Protein 5ZDM (pdb70)

Radius of gyration: 16.42 Å; Cα contacts (8 Å, |Δi|>4): 404; chains: 1; bounding box: 34×38×40 Å

Nearest PDB structures (foldseek):
  5zdn-assembly1_A  TM=9.937E-01  e=4.531E-34  Streptomyces fradiae
  3exm-assembly1_A  TM=8.202E-01  e=5.141E-16  Streptomyces coelicolor A3(2)
  7d8q-assembly1_A  TM=8.112E-01  e=2.026E-09  Staphylococcus aureus RF122
  8rza-assembly1_A-2  TM=6.872E-01  e=3.233E-06  Pyrococcus furiosus
  8wo8-assembly1_A-3  TM=6.925E-01  e=5.895E-06  Pyrococcus furiosus DSM 3638

Foldseek 3Di:
DWDDAQDWFKEFEAAPNHGQKIWIWGWHDTDQQKTKTKAAFFAFMAGDDDDGPVGHDVCCVVPTTRHAHMWIWIAGAPAQWIWIFDADRPPRAGFKIKIFGWHRWDQDPGGTYIHTQQWIKIQTPVNPAIDIPRPVVNVVCVVVPPADPVRVVSSVVRVVVQRVCSVVVNHSDDSVCNVDDDPPPPHYDYDYPDDPVD

Secondary structure (DSSP, 8-state):
--PPTT-EEEEEEEETTEEEEEEEEEEEEEETTEEEEEE-TT-B-EEPPSP-TT-S-GGGGGTTB--S--EEEEE-TT-SEEEEEEE-TTT--EEEEEEEEEPPPEEETTEEEE-EEEEEEEEETT-S--EEESHHHHHHHHHTTSS-HHHHHHHHHHHHHHHHHHHTT--SS-GGGGG----TT----------TT-

Structure (mmCIF, N/CA/C/O backbone):
data_5ZDM
#
_entry.id   5ZDM
#
_cell.length_a   40.474
_cell.length_b   46.215
_cell.length_c   52.504
_cell.angle_alpha   90.00
_cell.angle_beta   110.27
_cell.angle_gamma   90.00
#
_symmetry.space_group_name_H-M   'P 1 21 1'
#
loop_
_entity.id
_entity.type
_entity.pdbx_description
1 polymer FomD
2 non-polymer 'CALCIUM ION'
3 non-polymer GLYCEROL
4 water water
#
loop_
_atom_site.group_PDB
_atom_site.id
_atom_site.type_symbol
_atom_site.label_atom_id
_atom_site.label_alt_id
_atom_site.label_comp_id
_atom_site.label_asym_id
_atom_site.label_entity_id
_atom_site.label_seq_id
_atom_site.pdbx_PDB_ins_code
_atom_site.Cartn_x
_atom_site.Cartn_y
_atom_site.Cartn_z
_atom_site.occupancy
_atom_site.B_iso_or_equiv
_atom_site.auth_seq_id
_atom_site.auth_comp_id
_atom_site.auth_asym_id
_atom_site.auth_atom_id
_atom_site.pdbx_PDB_model_num
ATOM 1 N N . GLU A 1 14 ? 17.485 19.026 14.939 1.00 36.73 10 GLU A N 1
ATOM 2 C CA . GLU A 1 14 ? 16.016 18.949 14.641 1.00 31.13 10 GLU A CA 1
ATOM 3 C C . GLU A 1 14 ? 15.445 17.672 15.242 1.00 24.68 10 GLU A C 1
ATOM 4 O O . GLU A 1 14 ? 16.049 16.601 15.377 1.00 26.08 10 GLU A O 1
ATOM 10 N N . SER A 1 15 ? 14.250 17.866 15.778 1.00 20.82 11 SER A N 1
ATOM 11 C CA . SER A 1 15 ? 13.468 16.743 16.300 1.00 17.96 11 SER A CA 1
ATOM 12 C C . SER A 1 15 ? 12.026 17.051 16.176 1.00 15.74 11 SER A C 1
ATOM 13 O O . SER A 1 15 ? 11.604 18.195 16.178 1.00 15.89 11 SER A O 1
ATOM 16 N N . PHE A 1 16 ? 11.186 15.994 16.214 1.00 14.55 12 PHE A N 1
ATOM 17 C CA . PHE A 1 16 ? 9.776 16.136 16.375 1.00 15.00 12 PHE A CA 1
ATOM 18 C C . PHE A 1 16 ? 9.316 15.965 17.828 1.00 14.16 12 PHE A C 1
ATOM 19 O O . PHE A 1 16 ? 9.989 15.188 18.538 1.00 16.05 12 PHE A O 1
ATOM 27 N N . ALA A 1 17 ? 8.262 16.643 18.215 1.00 14.05 13 ALA A N 1
ATOM 28 C CA . ALA A 1 17 ? 7.804 16.548 19.631 1.00 14.74 13 ALA A CA 1
ATOM 29 C C . ALA A 1 17 ? 7.051 15.241 19.828 1.00 15.44 13 ALA A C 1
ATOM 30 O O . ALA A 1 17 ? 6.372 14.699 18.930 1.00 14.41 13 ALA A O 1
ATOM 32 N N . PHE A 1 18 ? 7.079 14.737 21.070 1.00 14.29 14 PHE A N 1
ATOM 33 C CA . PHE A 1 18 ? 6.225 13.611 21.465 1.00 14.20 14 PHE A CA 1
ATOM 34 C C . PHE A 1 18 ? 4.816 13.972 21.096 1.00 14.64 14 PHE A C 1
ATOM 35 O O . PHE A 1 18 ? 4.371 15.126 21.427 1.00 17.60 14 PHE A O 1
ATOM 43 N N . GLY A 1 19 ? 4.059 13.023 20.514 1.00 14.61 15 GLY A N 1
ATOM 44 C CA . GLY A 1 19 ? 2.723 13.121 20.122 1.00 15.07 15 GLY A CA 1
ATOM 45 C C . GLY A 1 19 ? 2.510 13.828 18.838 1.00 17.49 15 GLY A C 1
ATOM 46 O O . GLY A 1 19 ? 1.370 13.894 18.389 1.00 17.74 15 GLY A O 1
ATOM 47 N N . ALA A 1 20 ? 3.498 14.387 18.224 1.00 16.57 16 ALA A N 1
ATOM 48 C CA . ALA A 1 20 ? 3.334 14.966 16.902 1.00 17.20 16 ALA A CA 1
ATOM 49 C C . ALA A 1 20 ? 2.917 13.887 15.936 1.00 16.40 16 ALA A C 1
ATOM 50 O O . ALA A 1 20 ? 3.383 12.773 15.953 1.00 16.55 16 ALA A O 1
ATOM 52 N N . VAL A 1 21 ? 2.090 14.297 14.964 1.00 15.62 17 VAL A N 1
ATOM 53 C CA . VAL A 1 21 ? 1.719 13.489 13.829 1.00 16.17 17 VAL A CA 1
ATOM 54 C C . VAL A 1 21 ? 2.577 13.815 12.661 1.00 15.83 17 VAL A C 1
ATOM 55 O O . VAL A 1 21 ? 2.715 14.970 12.251 1.00 17.40 17 VAL A O 1
ATOM 59 N N . VAL A 1 22 ? 3.368 12.801 12.258 1.00 13.65 18 VAL A N 1
ATOM 60 C CA . VAL A 1 22 ? 4.335 12.944 11.163 1.00 14.57 18 VAL A CA 1
ATOM 61 C C . VAL A 1 22 ? 4.119 11.912 10.101 1.00 13.38 18 VAL A C 1
ATOM 62 O O . VAL A 1 22 ? 3.416 10.957 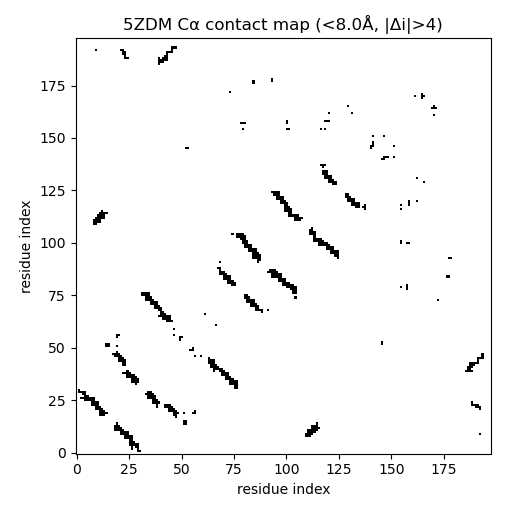10.273 1.00 14.56 18 VAL A O 1
ATOM 66 N N . GLU A 1 23 ? 4.639 12.179 8.913 1.00 13.64 19 GLU A N 1
ATOM 67 C CA . GLU A 1 23 ? 4.589 11.250 7.781 1.00 15.24 19 GLU A CA 1
ATOM 68 C C . GLU A 1 23 ? 5.599 10.136 7.935 1.00 14.41 19 GLU A C 1
ATOM 69 O O . GLU A 1 23 ? 6.743 10.425 8.261 1.00 15.43 19 GLU A O 1
ATOM 75 N N . ARG A 1 24 ? 5.246 8.869 7.657 1.00 13.83 20 ARG A N 1
ATOM 76 C CA . ARG A 1 24 ? 6.154 7.765 7.569 1.00 14.62 20 ARG A CA 1
ATOM 77 C C . ARG A 1 24 ? 6.017 7.310 6.121 1.00 14.90 20 ARG A C 1
ATOM 78 O O . ARG A 1 24 ? 4.939 6.861 5.718 1.00 15.95 20 ARG A O 1
ATOM 86 N N . ARG A 1 25 ? 7.068 7.479 5.393 1.00 13.55 21 ARG A N 1
ATOM 87 C CA . ARG A 1 25 ? 7.040 7.305 3.931 1.00 14.23 21 ARG A CA 1
ATOM 88 C C . ARG A 1 25 ? 8.022 6.245 3.498 1.00 14.65 21 ARG A C 1
ATOM 89 O O . ARG A 1 25 ? 9.153 6.273 3.912 1.00 14.38 21 ARG A O 1
ATOM 97 N N . ASP A 1 26 ? 7.635 5.358 2.597 1.00 14.47 22 ASP A N 1
ATOM 98 C CA . ASP A 1 26 ? 8.549 4.605 1.771 1.00 14.44 22 ASP A CA 1
ATOM 99 C C . ASP A 1 26 ? 8.652 5.329 0.423 1.00 15.13 22 ASP A C 1
ATOM 100 O O . ASP A 1 26 ? 7.583 5.555 -0.200 1.00 15.52 22 ASP A O 1
ATOM 105 N N . GLU A 1 27 ? 9.880 5.686 0.025 1.00 14.20 23 GLU A N 1
ATOM 106 C CA . GLU A 1 27 ? 10.112 6.474 -1.208 1.00 15.67 23 GLU A CA 1
ATOM 107 C C . GLU A 1 27 ? 10.740 5.596 -2.222 1.00 16.18 23 GLU A C 1
ATOM 108 O O . GLU A 1 27 ? 11.747 5.001 -1.965 1.00 16.53 23 GLU A O 1
ATOM 114 N N . LEU A 1 28 ? 10.134 5.471 -3.347 1.00 15.55 24 LEU A N 1
ATOM 115 C CA . LEU A 1 28 ? 10.585 4.649 -4.506 1.00 16.05 24 LEU A CA 1
ATOM 116 C C . LEU A 1 28 ? 10.508 5.472 -5.771 1.00 18.76 24 LEU A C 1
ATOM 117 O O . LEU A 1 28 ? 9.538 6.132 -6.003 1.00 18.28 24 LEU A O 1
ATOM 122 N N . ASP A 1 29 ? 11.563 5.323 -6.562 1.00 20.19 25 ASP A N 1
ATOM 123 C CA . ASP A 1 29 ? 11.622 5.999 -7.854 1.00 20.54 25 ASP A CA 1
ATOM 124 C C . ASP A 1 29 ? 11.527 7.501 -7.621 1.00 23.82 25 ASP A C 1
ATOM 125 O O . ASP A 1 29 ? 11.060 8.278 -8.496 1.00 26.97 25 ASP A O 1
ATOM 130 N N . GLY A 1 30 ? 12.100 7.979 -6.548 1.00 23.92 26 GLY A N 1
ATOM 131 C CA . GLY A 1 30 ? 12.121 9.392 -6.260 1.00 25.44 26 GLY A CA 1
ATOM 132 C C . GLY A 1 30 ? 10.824 9.983 -5.820 1.00 23.30 26 GLY A C 1
ATOM 133 O O . GLY A 1 30 ? 10.736 11.208 -5.742 1.00 27.53 26 GLY A O 1
ATOM 134 N N . ARG A 1 31 ? 9.816 9.162 -5.479 1.00 20.93 27 ARG A N 1
ATOM 135 C CA . ARG A 1 31 ? 8.502 9.690 -5.060 1.00 20.61 27 ARG A CA 1
ATOM 136 C C . ARG A 1 31 ? 7.842 8.805 -3.971 1.00 20.57 27 ARG A C 1
ATOM 137 O O . ARG A 1 31 ? 8.257 7.651 -3.788 1.00 19.60 27 ARG A O 1
ATOM 145 N N . PRO A 1 32 ? 6.780 9.258 -3.304 1.00 19.38 28 PRO A N 1
ATOM 146 C CA . PRO A 1 32 ? 6.243 8.424 -2.194 1.00 19.09 28 PRO A CA 1
ATOM 147 C C . PRO A 1 32 ? 5.543 7.160 -2.766 1.00 20.82 28 PRO A C 1
ATOM 148 O O . PRO A 1 32 ? 4.815 7.281 -3.761 1.00 21.82 28 PRO A O 1
ATOM 152 N N . TRP A 1 33 ? 5.939 5.957 -2.346 1.00 17.01 29 TRP A N 1
ATOM 153 C CA . TRP A 1 33 ? 5.364 4.691 -2.675 1.00 16.65 29 TRP A CA 1
ATOM 154 C C . TRP A 1 33 ? 4.138 4.413 -1.845 1.00 17.21 29 TRP A C 1
ATOM 155 O O . TRP A 1 33 ? 3.067 4.009 -2.260 1.00 17.49 29 TRP A O 1
ATOM 166 N N . ILE A 1 34 ? 4.387 4.471 -0.512 1.00 15.63 30 ILE A N 1
ATOM 167 C CA . ILE A 1 34 ? 3.292 4.513 0.498 1.00 16.85 30 ILE A CA 1
ATOM 168 C C . ILE A 1 34 ? 3.659 5.505 1.526 1.00 16.12 30 ILE A C 1
ATOM 169 O O . ILE A 1 34 ? 4.846 5.688 1.807 1.00 15.86 30 ILE A O 1
ATOM 174 N N . SER A 1 35 ? 2.655 6.109 2.149 1.00 17.24 31 SER A N 1
ATOM 175 C CA . SER A 1 35 ? 2.912 7.019 3.226 1.00 17.62 31 SER A CA 1
ATOM 176 C C . SER A 1 35 ? 1.729 6.868 4.126 1.00 17.64 31 SER A C 1
ATOM 177 O O . SER A 1 35 ? 0.536 6.629 3.721 1.00 17.36 31 SER A O 1
ATOM 180 N N . TYR A 1 36 ? 1.924 7.092 5.412 1.00 16.43 32 TYR A N 1
ATOM 181 C CA . TYR A 1 36 ? 0.806 7.087 6.404 1.00 15.23 32 TYR A CA 1
ATOM 182 C C . TYR A 1 36 ? 1.250 7.931 7.602 1.00 15.09 32 TYR A C 1
ATOM 183 O O . TYR A 1 36 ? 2.438 7.982 7.899 1.00 15.93 32 TYR A O 1
ATOM 192 N N . PRO A 1 37 ? 0.342 8.526 8.307 1.00 15.21 33 PRO A N 1
ATOM 193 C CA . PRO A 1 37 ? 0.646 9.310 9.489 1.00 15.56 33 PRO A CA 1
ATOM 194 C C . PRO A 1 37 ? 0.907 8.414 10.667 1.00 14.54 33 PRO A C 1
ATOM 195 O O . PRO A 1 37 ? 0.242 7.382 10.822 1.00 14.36 33 PRO A O 1
ATOM 199 N N . VAL A 1 38 ? 1.883 8.817 11.428 1.00 14.01 34 VAL A N 1
ATOM 200 C CA . VAL A 1 38 ? 2.238 8.145 12.694 1.00 13.46 34 VAL A CA 1
ATOM 201 C C . VAL A 1 38 ? 2.380 9.143 13.812 1.00 12.69 34 VAL A C 1
ATOM 202 O O . VAL A 1 38 ? 2.681 10.303 13.540 1.00 14.32 34 VAL A O 1
ATOM 206 N N . ARG A 1 39 ? 2.266 8.704 15.057 1.00 13.03 35 ARG A N 1
ATOM 207 C CA . ARG A 1 39 ? 2.587 9.576 16.168 1.00 13.20 35 ARG A CA 1
ATOM 208 C C . ARG A 1 39 ? 3.961 9.308 16.665 1.00 12.52 35 ARG A C 1
ATOM 209 O O . ARG A 1 39 ? 4.413 8.182 16.777 1.00 12.50 35 ARG A O 1
ATOM 217 N N . VAL A 1 40 ? 4.641 10.376 17.064 1.00 12.89 36 VAL A N 1
ATOM 218 C CA . VAL A 1 40 ? 5.983 10.290 17.573 1.00 12.70 36 VAL A CA 1
ATOM 219 C C . VAL A 1 40 ? 5.969 9.867 19.041 1.00 12.39 36 VAL A C 1
ATOM 220 O O . VAL A 1 40 ? 5.381 10.574 19.889 1.00 13.61 36 VAL A O 1
ATOM 224 N N . VAL A 1 41 ? 6.634 8.801 19.384 1.00 12.95 37 VAL A N 1
ATOM 225 C CA . VAL A 1 41 ? 6.832 8.3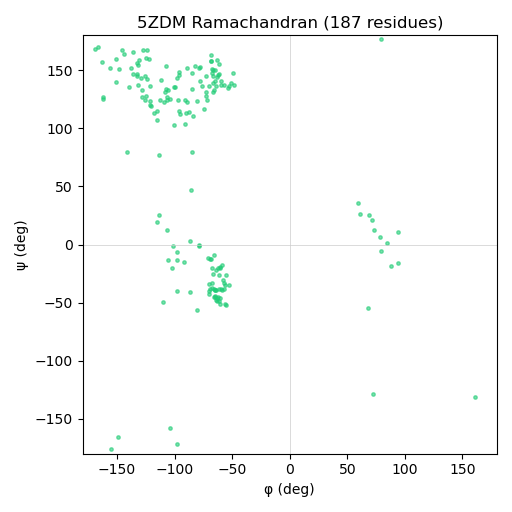54 20.784 1.00 12.82 37 VAL A CA 1
ATOM 226 C C . VAL A 1 41 ? 8.156 8.797 21.301 1.00 13.71 37 VAL A C 1
ATOM 227 O O . VAL A 1 41 ? 8.277 9.290 22.423 1.00 14.76 37 VAL A O 1
ATOM 231 N N . ALA A 1 42 ? 9.185 8.724 20.459 1.00 12.11 38 ALA A N 1
ATOM 232 C CA . ALA A 1 42 ? 10.565 9.149 20.810 1.00 12.34 38 ALA A CA 1
ATOM 233 C C . ALA A 1 42 ? 11.302 9.613 19.594 1.00 12.54 38 ALA A C 1
ATOM 234 O O . ALA A 1 42 ? 11.122 9.046 18.507 1.00 12.74 38 ALA A O 1
ATOM 236 N N . ASP A 1 43 ? 12.063 10.657 19.721 1.00 13.17 39 ASP A N 1
ATOM 237 C CA . ASP A 1 43 ? 12.909 11.181 18.636 1.00 14.25 39 ASP A CA 1
ATOM 238 C C . ASP A 1 43 ? 14.196 11.630 19.230 1.00 14.67 39 ASP A C 1
ATOM 239 O O . ASP A 1 43 ? 14.277 12.841 19.459 1.00 19.63 39 ASP A O 1
ATOM 244 N N . THR A 1 44 ? 15.081 10.701 19.496 1.00 14.75 40 THR A N 1
ATOM 245 C CA . THR A 1 44 ? 16.334 10.944 20.235 1.00 16.63 40 THR A CA 1
ATOM 246 C C . THR A 1 44 ? 17.481 10.395 19.373 1.00 17.01 40 THR A C 1
ATOM 247 O O . THR A 1 44 ? 17.315 9.611 18.422 1.00 17.23 40 THR A O 1
ATOM 251 N N . PRO A 1 45 ? 18.731 10.754 19.756 1.00 17.27 41 PRO A N 1
ATOM 252 C CA . PRO A 1 45 ? 19.843 10.195 18.963 1.00 18.66 41 PRO A CA 1
ATOM 253 C C . PRO A 1 45 ? 19.938 8.678 19.048 1.00 20.11 41 PRO A C 1
ATOM 254 O O . PRO A 1 45 ? 20.488 8.066 18.137 1.00 20.70 41 PRO A O 1
ATOM 258 N N . GLU A 1 46 ? 19.414 8.003 20.048 1.00 18.37 42 GLU A N 1
ATOM 259 C CA . GLU A 1 46 ? 19.517 6.572 20.200 1.00 20.54 42 GLU A CA 1
ATOM 260 C C . GLU A 1 46 ? 18.263 5.852 19.695 1.00 16.66 42 GLU A C 1
ATOM 261 O O . GLU A 1 46 ? 18.278 4.669 19.568 1.00 16.82 42 GLU A O 1
ATOM 267 N N . LEU A 1 47 ? 17.178 6.568 19.458 1.00 16.17 43 LEU A N 1
ATOM 268 C CA . LEU A 1 47 ? 15.879 5.922 19.175 1.00 13.42 43 LEU A CA 1
ATOM 269 C C . LEU A 1 47 ? 14.944 6.885 18.527 1.00 13.36 43 LEU A C 1
ATOM 270 O O . LEU A 1 47 ? 14.599 7.927 19.126 1.00 13.61 43 LEU A O 1
ATOM 275 N N . VAL A 1 48 ? 14.379 6.523 17.385 1.00 12.49 44 VAL A N 1
ATOM 276 C CA . VAL A 1 48 ? 13.135 7.105 16.818 1.00 12.79 44 VAL A CA 1
ATOM 277 C C . VAL A 1 48 ? 12.103 6.025 17.034 1.00 13.33 44 VAL A C 1
ATOM 278 O O . VAL A 1 48 ? 12.287 4.876 16.547 1.00 13.78 44 VAL A O 1
ATOM 282 N N . ALA A 1 49 ? 11.035 6.329 17.690 1.00 12.43 45 ALA A N 1
ATOM 283 C CA . ALA A 1 49 ? 9.908 5.396 17.932 1.00 12.25 45 ALA A CA 1
ATOM 284 C C . ALA A 1 49 ? 8.650 6.081 17.431 1.00 11.89 45 ALA A C 1
ATOM 285 O O . ALA A 1 49 ? 8.356 7.231 17.817 1.00 11.90 45 ALA A O 1
ATOM 287 N N . VAL A 1 50 ? 7.907 5.452 16.533 1.00 11.55 46 VAL A N 1
ATOM 288 C CA . VAL A 1 50 ? 6.672 5.970 16.019 1.00 11.20 46 VAL A CA 1
ATOM 289 C C . VAL A 1 50 ? 5.575 4.936 16.049 1.00 11.94 46 VAL A C 1
ATOM 290 O O . VAL A 1 50 ? 5.836 3.775 15.998 1.00 13.26 46 VAL A O 1
ATOM 294 N N . HIS A 1 51 ? 4.331 5.376 16.109 1.00 11.97 47 HIS A N 1
ATOM 295 C CA . HIS A 1 51 ? 3.189 4.526 16.207 1.00 12.56 47 HIS A CA 1
ATOM 296 C C . HIS A 1 51 ? 2.174 4.674 15.072 1.00 12.74 47 HIS A C 1
ATOM 297 O O . HIS A 1 51 ? 1.725 5.812 14.817 1.00 12.47 47 HIS A O 1
ATOM 304 N N . LEU A 1 52 ? 1.951 3.584 14.371 1.00 13.31 48 LEU A N 1
ATOM 305 C CA . LEU A 1 52 ? 0.885 3.467 13.436 1.00 13.31 48 LEU A CA 1
ATOM 306 C C . LEU A 1 52 ? -0.356 2.797 14.067 1.00 13.25 48 LEU A C 1
ATOM 307 O O . LEU A 1 52 ? -0.293 1.695 14.544 1.00 14.73 48 LEU A O 1
ATOM 312 N N . SER A 1 53 ? -1.395 3.588 14.203 1.00 13.98 49 SER A N 1
ATOM 313 C CA . SER A 1 53 ? -2.613 3.089 14.916 1.00 15.77 49 SER A CA 1
ATOM 314 C C . SER A 1 53 ? -3.604 2.389 13.965 1.00 15.47 49 SER A C 1
ATOM 315 O O . SER A 1 53 ? -3.711 2.764 12.808 1.00 15.71 49 SER A O 1
ATOM 318 N N . HIS A 1 54 ? -4.339 1.451 14.573 1.00 17.30 50 HIS A N 1
ATOM 319 C CA . HIS A 1 54 ? -5.404 0.772 13.897 1.00 19.72 50 HIS A CA 1
ATOM 320 C C . HIS A 1 54 ? -6.350 1.775 13.328 1.00 18.17 50 HIS A C 1
ATOM 321 O O . HIS A 1 54 ? -6.705 2.809 13.885 1.00 19.18 50 HIS A O 1
ATOM 328 N N . GLY A 1 55 ? -6.681 1.466 12.102 1.00 19.55 51 GLY A N 1
ATOM 329 C CA . GLY A 1 55 ? -7.601 2.263 11.326 1.00 19.74 51 GLY A CA 1
ATOM 330 C C . GLY A 1 55 ? -7.075 3.457 10.592 1.00 20.42 51 GLY A C 1
ATOM 331 O O . GLY A 1 55 ? -7.803 4.201 9.955 1.00 21.18 51 GLY A O 1
ATOM 332 N N . THR A 1 56 ? -5.763 3.682 10.687 1.00 17.75 52 THR A N 1
ATOM 333 C CA . THR A 1 56 ? -5.201 4.814 10.010 1.00 16.82 52 THR A CA 1
ATOM 334 C C . THR A 1 56 ? -5.218 4.750 8.519 1.00 17.80 52 THR A C 1
ATOM 335 O O . THR A 1 56 ? -5.037 3.714 7.927 1.00 19.19 52 THR A O 1
ATOM 339 N N . ARG A 1 57 ? -5.365 5.927 7.941 1.00 16.45 53 ARG A N 1
ATOM 340 C CA . ARG A 1 57 ? -5.401 6.072 6.479 1.00 18.25 53 ARG A CA 1
ATOM 341 C C . ARG A 1 57 ? -4.050 5.818 5.862 1.00 17.78 53 ARG A C 1
ATOM 342 O O . ARG A 1 57 ? -3.021 6.410 6.275 1.00 19.29 53 ARG A O 1
ATOM 350 N N . LEU A 1 58 ? -4.034 5.071 4.757 1.00 18.51 54 LEU A N 1
ATOM 351 C CA . LEU A 1 58 ? -2.849 4.835 3.935 1.00 19.02 54 LEU A CA 1
ATOM 352 C C . LEU A 1 58 ? -2.931 5.557 2.635 1.00 19.30 54 LEU A C 1
ATOM 353 O O . LEU A 1 58 ? -4.027 5.556 2.012 1.00 20.26 54 LEU A O 1
ATOM 358 N N . THR A 1 59 ? -1.860 6.266 2.276 1.00 18.38 55 THR A N 1
ATOM 359 C CA . THR A 1 59 ? -1.711 6.958 0.988 1.00 18.11 55 THR A CA 1
ATOM 360 C C . THR A 1 59 ? -0.797 6.190 0.085 1.00 18.33 55 THR A C 1
ATOM 361 O O . THR A 1 59 ? 0.381 6.011 0.387 1.00 18.34 55 THR A O 1
ATOM 365 N N . PHE A 1 60 ? -1.206 5.850 -1.108 1.00 19.14 56 PHE A N 1
ATOM 366 C CA . PHE A 1 60 ? -0.367 5.147 -2.059 1.00 20.75 56 PHE A CA 1
ATOM 367 C C . PHE A 1 60 ? -0.048 6.067 -3.234 1.00 21.97 56 PHE A C 1
ATOM 368 O O . PHE A 1 60 ? -0.958 6.787 -3.716 1.00 21.91 56 PHE A O 1
ATOM 376 N N . GLY A 1 61 ? 1.171 6.000 -3.739 1.00 20.52 57 GLY A N 1
ATOM 377 C CA . GLY A 1 61 ? 1.541 6.719 -4.929 1.00 23.47 57 GLY A CA 1
ATOM 378 C C . GLY A 1 61 ? 0.869 6.191 -6.171 1.00 25.71 57 GLY A C 1
ATOM 379 O O . GLY A 1 61 ? 0.448 5.076 -6.177 1.00 24.83 57 GLY A O 1
ATOM 380 N N . ASP A 1 62 ? 0.785 7.031 -7.196 1.00 33.50 58 ASP A N 1
ATOM 381 C CA . ASP A 1 62 ? 0.306 6.620 -8.523 1.00 36.89 58 ASP A CA 1
ATOM 382 C C . ASP A 1 62 ? 1.236 5.615 -9.194 1.00 30.49 58 ASP A C 1
ATOM 383 O O . ASP A 1 62 ? 2.432 5.829 -9.329 1.00 28.05 58 ASP A O 1
ATOM 388 N N . ASP A 1 63 ? 0.656 4.559 -9.726 1.00 36.06 59 ASP A N 1
ATOM 389 C CA . ASP A 1 63 ? 1.392 3.676 -10.616 1.00 37.08 59 ASP A CA 1
ATOM 390 C C . ASP A 1 63 ? 1.862 4.380 -11.903 1.00 34.30 59 ASP A C 1
ATOM 391 O O . ASP A 1 63 ? 1.266 5.413 -12.351 1.00 38.02 59 ASP A O 1
ATOM 396 N N . PRO A 1 64 ? 2.869 3.813 -12.543 1.00 29.76 60 PRO A N 1
ATOM 397 C CA . PRO A 1 64 ? 3.581 2.630 -12.249 1.00 28.32 60 PRO A CA 1
ATOM 398 C C . PRO A 1 64 ? 4.804 2.956 -11.506 1.00 25.34 60 PRO A C 1
ATOM 399 O O . PRO A 1 64 ? 5.382 3.996 -11.711 1.00 23.89 60 PRO A O 1
ATOM 403 N N . PHE A 1 65 ? 5.171 2.032 -10.596 1.00 21.89 61 PHE A N 1
ATOM 404 C CA . PHE A 1 65 ? 6.492 1.969 -9.957 1.00 20.28 61 PHE A CA 1
ATOM 405 C C . PHE A 1 65 ? 7.297 0.809 -10.494 1.00 19.71 61 PHE A C 1
ATOM 406 O O . PHE A 1 65 ? 6.739 -0.224 -10.907 1.00 22.32 61 PHE A O 1
ATOM 414 N N . SER A 1 66 ? 8.624 0.981 -10.419 1.00 20.53 62 SER A N 1
ATOM 415 C CA . SER A 1 66 ? 9.619 -0.089 -10.825 1.00 20.91 62 SER A CA 1
ATOM 416 C C . SER A 1 66 ? 9.435 -1.407 -10.120 1.00 22.45 62 SER A C 1
ATOM 417 O O . SER A 1 66 ? 9.764 -2.466 -10.612 1.00 24.14 62 SER A O 1
ATOM 420 N N . TRP A 1 67 ? 8.873 -1.330 -8.940 1.00 21.07 63 TRP A N 1
ATOM 421 C CA . TRP A 1 67 ? 8.561 -2.496 -8.084 1.00 20.88 63 TRP A CA 1
ATOM 422 C C . TRP A 1 67 ? 7.108 -2.939 -8.091 1.00 23.15 63 TRP A C 1
ATOM 423 O O . TRP A 1 67 ? 6.718 -3.830 -7.321 1.00 24.24 63 TRP A O 1
ATOM 434 N N . GLY A 1 68 ? 6.250 -2.229 -8.838 1.00 23.86 64 GLY A N 1
ATOM 435 C CA . GLY A 1 68 ? 4.822 -2.448 -8.777 1.00 22.15 64 GLY A CA 1
ATOM 436 C C . GLY A 1 68 ? 4.207 -1.767 -7.523 1.00 23.28 64 GLY A C 1
ATOM 437 O O . GLY A 1 68 ? 4.896 -1.045 -6.813 1.00 23.38 64 GLY A O 1
ATOM 438 N N . PRO A 1 69 ? 2.879 -1.848 -7.387 1.00 24.43 65 PRO A N 1
ATOM 439 C CA . PRO A 1 69 ? 2.160 -1.214 -6.324 1.00 26.18 65 PRO A CA 1
ATOM 440 C C . PRO A 1 69 ? 2.505 -1.823 -4.959 1.00 23.85 65 PRO A C 1
ATOM 441 O O . PRO A 1 69 ? 2.777 -3.038 -4.847 1.00 24.52 65 PRO A O 1
ATOM 445 N N . HIS A 1 70 ? 2.406 -0.952 -3.980 1.00 22.72 66 HIS A N 1
ATOM 446 C CA . HIS A 1 70 ? 2.754 -1.333 -2.616 1.00 20.14 66 HIS A CA 1
ATOM 447 C C . HIS A 1 70 ? 1.771 -2.414 -2.190 1.00 21.70 66 HIS A C 1
ATOM 448 O O . HIS A 1 70 ? 0.553 -2.267 -2.357 1.00 21.31 66 HIS A O 1
ATOM 455 N N . PRO A 1 71 ? 2.278 -3.472 -1.538 1.00 21.98 67 PRO A N 1
ATOM 456 C CA . PRO A 1 71 ? 1.369 -4.576 -1.227 1.00 22.39 67 PRO A CA 1
ATOM 457 C C . PRO A 1 71 ? 0.240 -4.284 -0.191 1.00 21.12 67 PRO A C 1
ATOM 458 O O . PRO A 1 71 ? -0.693 -5.043 -0.083 1.00 20.55 67 PRO A O 1
ATOM 462 N N . TRP A 1 72 ? 0.405 -3.258 0.620 1.00 19.01 68 TRP A N 1
ATOM 463 C CA . TRP A 1 72 ? -0.661 -2.881 1.575 1.00 19.55 68 TRP A CA 1
ATOM 464 C C . TRP A 1 72 ? -1.916 -2.397 0.889 1.00 21.77 68 TRP A C 1
ATOM 465 O O . TRP A 1 72 ? -2.920 -2.268 1.517 1.00 20.33 68 TRP A O 1
ATOM 476 N N . GLN A 1 73 ? -1.840 -2.203 -0.416 1.00 22.01 69 GLN A N 1
ATOM 477 C CA . GLN A 1 73 ? -3.034 -1.844 -1.231 1.00 24.03 69 GLN A CA 1
ATOM 478 C C . GLN A 1 73 ? -4.090 -2.934 -1.148 1.00 23.18 69 GLN A C 1
ATOM 479 O O . GLN A 1 73 ? -5.284 -2.648 -1.344 1.00 21.81 69 GLN A O 1
ATOM 485 N N . LEU A 1 74 ? -3.751 -4.165 -0.776 1.00 24.34 70 LEU A N 1
ATOM 486 C CA . LEU A 1 74 ? -4.798 -5.156 -0.458 1.00 27.18 70 LEU A CA 1
ATOM 487 C C . LEU A 1 74 ? -5.776 -4.774 0.660 1.00 29.59 70 LEU A C 1
ATOM 488 O O . LEU A 1 74 ? -6.940 -5.236 0.713 1.00 31.54 70 LEU A O 1
ATOM 493 N N . PHE A 1 75 ? -5.301 -4.001 1.615 1.00 28.65 71 PHE A N 1
ATOM 494 C CA . PHE A 1 75 ? -6.177 -3.485 2.675 1.00 29.04 71 PHE A CA 1
ATOM 495 C C . PHE A 1 75 ? -6.988 -2.327 2.207 1.00 28.81 71 PHE A C 1
ATOM 496 O O . PHE A 1 75 ? -7.729 -1.760 3.022 1.00 34.60 71 PHE A O 1
ATOM 504 N N . GLY A 1 76 ? -6.837 -1.910 0.959 1.00 27.44 72 GLY A N 1
ATOM 505 C CA . GLY A 1 76 ? -7.532 -0.701 0.490 1.00 27.40 72 GLY A CA 1
ATOM 506 C C . GLY A 1 76 ? -6.881 0.535 1.097 1.00 28.12 72 GLY A C 1
ATOM 507 O O . GLY A 1 76 ? -5.684 0.657 1.030 1.00 33.49 72 GLY A O 1
ATOM 508 N N . ASP A 1 77 ? -7.636 1.443 1.710 1.00 27.21 73 ASP A N 1
ATOM 509 C CA . ASP A 1 77 ? -6.934 2.623 2.202 1.00 28.47 73 ASP A CA 1
ATOM 510 C C . ASP A 1 77 ? -6.879 2.889 3.693 1.00 22.81 73 ASP A C 1
ATOM 511 O O . ASP A 1 77 ? -6.637 4.030 4.095 1.00 22.59 73 ASP A O 1
ATOM 516 N N . ARG A 1 78 ? -7.109 1.864 4.437 1.00 21.76 74 ARG A N 1
ATOM 517 C CA . ARG A 1 78 ? -6.948 1.980 5.902 1.00 24.66 74 ARG A CA 1
ATOM 518 C C . ARG A 1 78 ? -6.219 0.772 6.434 1.00 25.43 74 ARG A C 1
ATOM 519 O O . ARG A 1 78 ? -6.346 -0.318 5.928 1.00 25.73 74 ARG A O 1
ATOM 527 N N . TRP A 1 79 ? -5.401 0.957 7.503 1.00 20.87 75 TRP A N 1
ATOM 528 C CA . TRP A 1 79 ? -4.697 -0.129 8.194 1.00 20.67 75 TRP A CA 1
ATOM 529 C C . TRP A 1 79 ? -5.787 -0.856 9.027 1.00 21.47 75 TRP A C 1
ATOM 530 O O . TRP A 1 79 ? -6.357 -0.318 9.941 1.00 25.15 75 TRP A O 1
ATOM 541 N N . GLN A 1 80 ? -6.001 -2.113 8.682 1.00 25.76 76 GLN A N 1
ATOM 542 C CA . GLN A 1 80 ? -7.051 -2.896 9.277 1.00 25.78 76 GLN A CA 1
ATOM 543 C C . GLN A 1 80 ? -6.659 -3.690 10.483 1.00 25.19 76 GLN A C 1
ATOM 544 O O . GLN A 1 80 ? -7.508 -4.177 11.246 1.00 25.77 76 GLN A O 1
ATOM 550 N N . SER A 1 81 ? -5.365 -3.856 10.719 1.00 21.18 77 SER A N 1
ATOM 551 C CA . SER A 1 81 ? -4.870 -4.725 11.748 1.00 21.00 77 SER A CA 1
ATOM 552 C C . SER A 1 81 ? -4.515 -3.955 13.045 1.00 18.56 77 SER A C 1
ATOM 553 O O . SER A 1 81 ? -4.813 -2.789 13.205 1.00 19.96 77 SER A O 1
ATOM 556 N N . ALA A 1 82 ? -3.903 -4.665 13.963 1.00 19.44 78 ALA A N 1
ATOM 557 C CA . ALA A 1 82 ? -3.481 -4.050 15.231 1.00 17.63 78 ALA A CA 1
ATOM 558 C C . ALA A 1 82 ? -2.395 -2.982 14.944 1.00 15.83 78 ALA A C 1
ATOM 559 O O . ALA A 1 82 ? -1.675 -3.038 13.927 1.00 16.97 78 ALA A O 1
ATOM 561 N N . GLY A 1 83 ? -2.325 -1.960 15.774 1.00 16.13 79 GLY A N 1
ATOM 562 C CA . GLY A 1 83 ? -1.358 -0.879 15.631 1.00 14.73 79 GLY A CA 1
ATOM 563 C C . GLY A 1 83 ? 0.072 -1.451 15.749 1.00 14.16 79 GLY A C 1
ATOM 564 O O . GLY A 1 83 ? 0.274 -2.495 16.329 1.00 15.95 79 GLY A O 1
ATOM 565 N N . ILE A 1 84 ? 0.967 -0.708 15.143 1.00 14.76 80 ILE A N 1
ATOM 566 C CA . ILE A 1 84 ? 2.377 -1.073 15.075 1.00 14.51 80 ILE A CA 1
ATOM 567 C C . ILE A 1 84 ? 3.191 0.062 15.722 1.00 13.54 80 ILE A C 1
ATOM 568 O O . ILE A 1 84 ? 3.281 1.152 15.122 1.00 15.15 80 ILE A O 1
ATOM 573 N N . LEU A 1 85 ? 3.978 -0.309 16.731 1.00 13.25 81 LEU A N 1
ATOM 574 C CA . LEU A 1 85 ? 5.064 0.509 17.207 1.00 12.30 81 LEU A CA 1
ATOM 575 C C . LEU A 1 85 ? 6.336 0.169 16.432 1.00 12.06 81 LEU A C 1
ATOM 576 O O . LEU A 1 85 ? 6.685 -0.981 16.393 1.00 12.91 81 LEU A O 1
ATOM 581 N N . GLN A 1 86 ? 6.932 1.156 15.781 1.00 12.13 82 GLN A N 1
ATOM 582 C CA . GLN A 1 86 ? 8.232 0.978 15.023 1.00 12.81 82 GLN A CA 1
ATOM 583 C C . GLN A 1 86 ? 9.375 1.616 15.778 1.00 11.46 82 GLN A C 1
ATOM 584 O O . GLN A 1 86 ? 9.242 2.833 16.120 1.00 12.55 82 GLN A O 1
ATOM 590 N N . LEU A 1 87 ? 10.398 0.852 16.004 1.00 10.72 83 LEU A N 1
ATOM 591 C CA . LEU A 1 87 ? 11.560 1.277 16.741 1.00 11.41 83 LEU A CA 1
ATOM 592 C C . LEU A 1 87 ? 12.750 1.352 15.808 1.00 10.96 83 LEU A C 1
ATOM 593 O O . LEU A 1 87 ? 13.088 0.347 15.187 1.00 11.69 83 LEU A O 1
ATOM 598 N N . HIS A 1 88 ? 13.420 2.515 15.715 1.00 11.06 84 HIS A N 1
ATOM 599 C CA . HIS A 1 88 ? 14.514 2.735 14.790 1.00 11.03 84 HIS A CA 1
ATOM 600 C C . HIS A 1 88 ? 15.727 3.293 15.494 1.00 11.48 84 HIS A C 1
ATOM 601 O O . HIS A 1 88 ? 15.585 4.352 16.148 1.00 12.05 84 HIS A O 1
ATOM 608 N N . ARG A 1 89 ? 16.875 2.671 15.343 1.00 12.49 85 ARG A N 1
ATOM 609 C CA . ARG A 1 89 ? 18.136 3.213 15.806 1.00 13.25 85 ARG A CA 1
ATOM 610 C C . ARG A 1 89 ? 18.749 4.049 14.713 1.00 12.48 85 ARG A C 1
ATOM 611 O O . ARG A 1 89 ? 19.024 3.475 13.629 1.00 13.66 85 ARG A O 1
ATOM 619 N N . PRO A 1 90 ? 18.874 5.379 14.886 1.00 12.14 86 PRO A N 1
ATOM 620 C CA . PRO A 1 90 ? 19.333 6.212 13.783 1.00 13.11 86 PRO A CA 1
ATOM 621 C C . PRO A 1 90 ? 20.614 5.649 13.179 1.00 13.23 86 PRO A C 1
ATOM 622 O O . PRO A 1 90 ? 21.585 5.272 13.853 1.00 15.09 86 PRO A O 1
ATOM 626 N N . GLY A 1 91 ? 20.661 5.708 11.831 1.00 13.23 87 GLY A N 1
ATOM 627 C CA . GLY A 1 91 ? 21.746 5.228 11.056 1.00 14.33 87 GLY A CA 1
ATOM 628 C C . GLY A 1 91 ? 21.662 3.829 10.690 1.00 14.27 87 GLY A C 1
ATOM 629 O O . GLY A 1 91 ? 22.384 3.388 9.788 1.00 17.56 87 GLY A O 1
ATOM 630 N N . ARG A 1 92 ? 20.863 2.992 11.344 1.00 14.29 88 ARG A N 1
ATOM 631 C CA . ARG A 1 92 ? 20.823 1.549 10.999 1.00 14.01 88 ARG A CA 1
ATOM 632 C C . ARG A 1 92 ? 19.890 1.336 9.874 1.00 12.51 88 ARG A C 1
ATOM 633 O O . ARG A 1 92 ? 18.842 1.945 9.711 1.00 13.77 88 ARG A O 1
ATOM 641 N N . GLY A 1 93 ? 20.195 0.339 9.024 1.00 12.81 89 GLY A N 1
ATOM 642 C CA . GLY A 1 93 ? 19.354 -0.043 7.903 1.00 12.47 89 GLY A CA 1
ATOM 643 C C . GLY A 1 93 ? 18.212 -1.041 8.174 1.00 12.36 89 GLY A C 1
ATOM 644 O O . GLY A 1 93 ? 17.996 -2.002 7.546 1.00 12.12 89 GLY A O 1
ATOM 645 N N . HIS A 1 94 ? 17.495 -0.728 9.260 1.00 11.94 90 HIS A N 1
ATOM 646 C CA . HIS A 1 94 ? 16.287 -1.489 9.632 1.00 11.92 90 HIS A CA 1
ATOM 647 C C . HIS A 1 94 ? 15.545 -0.695 10.692 1.00 11.36 90 HIS A C 1
ATOM 648 O O . HIS A 1 94 ? 15.969 0.275 11.240 1.00 11.80 90 HIS A O 1
ATOM 655 N N . SER A 1 95 ? 14.338 -1.195 10.945 1.00 10.95 91 SER A N 1
ATOM 656 C CA . SER A 1 95 ? 13.569 -0.818 12.121 1.00 10.87 91 SER A CA 1
ATOM 657 C C . SER A 1 95 ? 12.994 -2.106 12.686 1.00 10.91 91 SER A C 1
ATOM 658 O O . SER A 1 95 ? 13.021 -3.139 12.015 1.00 11.82 91 SER A O 1
ATOM 661 N N . VAL A 1 96 ? 12.498 -2.063 13.925 1.00 11.06 92 VAL A N 1
ATOM 662 C CA . VAL A 1 96 ? 11.945 -3.209 14.636 1.00 11.83 92 VAL A CA 1
ATOM 663 C C . VAL A 1 96 ? 10.537 -2.914 14.980 1.00 11.79 92 VAL A C 1
ATOM 664 O O . VAL A 1 96 ? 10.293 -1.926 15.676 1.00 12.50 92 VAL A O 1
ATOM 668 N N . TRP A 1 97 ? 9.625 -3.711 14.489 1.00 11.86 93 TRP A N 1
ATOM 669 C CA . TRP A 1 97 ? 8.177 -3.509 14.704 1.00 12.15 93 TRP A CA 1
ATOM 670 C C . TRP A 1 97 ? 7.720 -4.433 15.817 1.00 12.74 93 TRP A C 1
ATOM 671 O O . TRP A 1 97 ? 8.058 -5.629 15.856 1.00 12.59 93 TRP A O 1
ATOM 682 N N . VAL A 1 98 ? 6.915 -3.865 16.708 1.00 12.56 94 VAL A N 1
ATOM 683 C CA . VAL A 1 98 ? 6.308 -4.595 17.818 1.00 13.62 94 VAL A CA 1
ATOM 684 C C . VAL A 1 98 ? 4.969 -5.112 17.310 1.00 14.60 94 VAL A C 1
ATOM 685 O O . VAL A 1 98 ? 4.057 -4.326 17.103 1.00 18.90 94 VAL A O 1
ATOM 689 N N . LEU A 1 99 ? 4.908 -6.387 17.009 1.00 14.45 95 LEU A N 1
ATOM 690 C CA . LEU A 1 99 ? 3.627 -6.931 16.380 1.00 14.72 95 LEU A CA 1
ATOM 691 C C . LEU A 1 99 ? 2.779 -7.635 17.450 1.00 16.51 95 LEU A C 1
ATOM 692 O O . LEU A 1 99 ? 3.321 -8.463 18.236 1.00 17.63 95 LEU A O 1
ATOM 697 N N . ARG A 1 100 ? 1.496 -7.344 17.420 1.00 17.62 96 ARG A N 1
ATOM 698 C CA . ARG A 1 100 ? 0.544 -7.904 18.360 1.00 20.75 96 ARG A CA 1
ATOM 699 C C . ARG A 1 100 ? -0.538 -8.624 17.670 1.00 22.39 96 ARG A C 1
ATOM 700 O O . ARG A 1 100 ? -0.835 -8.374 16.511 1.00 22.53 96 ARG A O 1
ATOM 708 N N . ASP A 1 101 ? -1.176 -9.491 18.440 1.00 24.34 97 ASP A N 1
ATOM 709 C CA . ASP A 1 101 ? -2.293 -10.298 17.912 1.00 27.75 97 ASP A CA 1
ATOM 710 C C . ASP A 1 101 ? -3.509 -9.402 17.726 1.00 27.42 97 ASP A C 1
ATOM 711 O O . ASP A 1 101 ? -3.856 -8.697 18.630 1.00 29.96 97 ASP A O 1
ATOM 716 N N . ALA A 1 102 ? -4.122 -9.399 16.543 1.00 31.67 98 ALA A N 1
ATOM 717 C CA . ALA A 1 102 ? -5.319 -8.567 16.266 1.00 35.51 98 ALA A CA 1
ATOM 718 C C . ALA A 1 102 ? -6.490 -8.832 17.244 1.00 39.76 98 ALA A C 1
ATOM 719 O O . ALA A 1 102 ? -7.189 -7.897 17.628 1.00 44.19 98 ALA A O 1
ATOM 721 N N . ASP A 1 103 ? -6.668 -10.079 17.683 1.00 35.53 99 ASP A N 1
ATOM 722 C CA . ASP A 1 103 ? -7.853 -10.429 18.527 1.00 35.36 99 ASP A CA 1
ATOM 723 C C . ASP A 1 103 ? -7.647 -10.202 20.001 1.00 34.85 99 ASP A C 1
ATOM 724 O O . ASP A 1 103 ? -8.563 -9.731 20.695 1.00 38.64 99 ASP A O 1
ATOM 729 N N . THR A 1 104 ? -6.461 -10.548 20.513 1.00 31.96 100 THR A N 1
ATOM 730 C CA . THR A 1 104 ? -6.215 -10.466 21.947 1.00 30.58 100 THR A CA 1
ATOM 731 C C . THR A 1 104 ? -5.407 -9.271 22.417 1.00 31.57 100 THR A C 1
ATOM 732 O O . THR A 1 104 ? -5.331 -8.968 23.615 1.00 34.85 100 THR A O 1
ATOM 736 N N . GLY A 1 105 ? -4.682 -8.679 21.488 1.00 30.70 101 GLY A N 1
ATOM 737 C CA . GLY A 1 105 ? -3.760 -7.617 21.807 1.00 28.28 101 GLY A CA 1
ATOM 738 C C . GLY A 1 105 ? -2.458 -8.132 22.390 1.00 27.83 101 GLY A C 1
ATOM 739 O O . GLY A 1 105 ? -1.581 -7.319 22.689 1.00 30.38 101 GLY A O 1
ATOM 740 N N . ALA A 1 106 ? -2.258 -9.447 22.417 1.00 27.54 102 ALA A N 1
ATOM 741 C CA . ALA A 1 106 ? -1.092 -10.003 23.061 1.00 26.50 102 ALA A CA 1
ATOM 742 C C . ALA A 1 106 ? 0.121 -9.683 22.129 1.00 20.69 102 ALA A C 1
ATOM 743 O O . ALA A 1 106 ? 0.019 -9.710 20.899 1.00 23.85 102 ALA A O 1
ATOM 745 N N . PHE A 1 107 ? 1.221 -9.445 22.778 1.00 20.58 103 PHE A N 1
ATOM 746 C CA . PHE A 1 107 ? 2.484 -9.211 22.059 1.00 19.87 103 PHE A CA 1
ATOM 747 C C . PHE A 1 107 ? 2.801 -10.555 21.391 1.00 21.36 103 PHE A C 1
ATOM 748 O O . PHE A 1 107 ? 2.865 -11.650 22.028 1.00 21.81 103 PHE A O 1
ATOM 756 N N . ARG A 1 108 ? 3.121 -10.551 20.074 1.00 19.65 104 ARG A N 1
ATOM 757 C CA . ARG A 1 108 ? 3.405 -11.765 19.363 1.00 20.79 104 ARG A CA 1
ATOM 758 C C . ARG A 1 108 ? 4.889 -11.917 18.951 1.00 17.39 104 ARG A C 1
ATOM 759 O O . ARG A 1 108 ? 5.442 -13.015 19.036 1.00 18.44 104 ARG A O 1
ATOM 767 N N . GLU A 1 109 ? 5.439 -10.847 18.326 1.00 16.03 105 GLU A N 1
ATOM 768 C CA . GLU A 1 109 ? 6.751 -10.975 17.803 1.00 15.94 105 GLU A CA 1
ATOM 769 C C . GLU A 1 109 ? 7.359 -9.645 17.516 1.00 14.05 105 GLU A C 1
ATOM 770 O O . GLU A 1 109 ? 6.668 -8.668 17.340 1.00 14.18 105 GLU A O 1
ATOM 776 N N . TRP A 1 110 ? 8.716 -9.641 17.494 1.00 13.02 106 TRP A N 1
ATOM 777 C CA . TRP A 1 110 ? 9.548 -8.541 17.031 1.00 12.20 106 TRP A CA 1
ATOM 778 C C . TRP A 1 110 ? 9.795 -8.793 15.570 1.00 12.23 106 TRP A C 1
ATOM 779 O O . TRP A 1 110 ? 10.261 -9.869 15.183 1.00 14.44 106 TRP A O 1
ATOM 790 N N . TYR A 1 111 ? 9.462 -7.844 14.737 1.00 11.58 107 TYR A N 1
ATOM 791 C CA . TYR A 1 111 ? 9.603 -7.988 13.257 1.00 11.37 107 TYR A CA 1
ATOM 792 C C . TYR A 1 111 ? 10.631 -6.991 12.770 1.00 11.73 107 TYR A C 1
ATOM 793 O O . TYR A 1 111 ? 10.413 -5.813 12.806 1.00 12.62 107 TYR A O 1
ATOM 802 N N . VAL A 1 112 ? 11.788 -7.498 12.415 1.00 12.17 108 VAL A N 1
ATOM 803 C CA . VAL A 1 112 ? 12.908 -6.663 11.972 1.00 11.71 108 VAL A CA 1
ATOM 804 C C . VAL A 1 112 ? 12.697 -6.379 10.451 1.00 12.14 108 VAL A C 1
ATOM 805 O O . VAL A 1 112 ? 12.787 -7.297 9.649 1.00 12.00 108 VAL A O 1
ATOM 809 N N . ASN A 1 113 ? 12.385 -5.144 10.125 1.00 11.33 109 ASN A N 1
ATOM 810 C CA . ASN A 1 113 ? 12.162 -4.743 8.772 1.00 11.41 109 ASN A CA 1
ATOM 811 C C . ASN A 1 113 ? 13.393 -4.056 8.248 1.00 1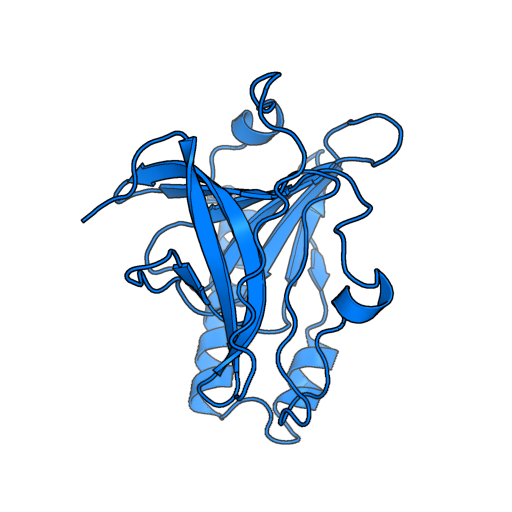0.93 109 ASN A C 1
ATOM 812 O O . ASN A 1 113 ? 13.673 -2.911 8.547 1.00 11.50 109 ASN A O 1
ATOM 817 N N . VAL A 1 114 ? 14.168 -4.779 7.434 1.00 11.13 110 VAL A N 1
ATOM 818 C CA . VAL A 1 114 ? 15.384 -4.224 6.844 1.00 11.55 110 VAL A CA 1
ATOM 819 C C . VAL A 1 114 ? 14.927 -3.239 5.770 1.00 11.26 110 VAL A C 1
ATOM 820 O O . VAL A 1 114 ? 13.990 -3.535 4.998 1.00 11.35 110 VAL A O 1
ATOM 824 N N . GLU A 1 115 ? 15.478 -2.076 5.796 1.00 11.51 111 GLU A N 1
ATOM 825 C CA . GLU A 1 115 ? 15.011 -0.905 5.021 1.00 11.52 111 GLU A CA 1
ATOM 826 C C . GLU A 1 115 ? 16.035 0.176 5.092 1.00 11.06 111 GLU A C 1
ATOM 827 O O . GLU A 1 115 ? 16.993 0.149 5.959 1.00 12.33 111 GLU A O 1
ATOM 833 N N . ALA A 1 116 ? 15.891 1.213 4.247 1.00 11.84 112 ALA A N 1
ATOM 834 C CA . ALA A 1 116 ? 16.909 2.246 4.257 1.00 11.89 112 ALA A CA 1
ATOM 835 C C . ALA A 1 116 ? 16.958 2.957 5.655 1.00 11.54 112 ALA A C 1
ATOM 836 O O . ALA A 1 116 ? 15.906 3.192 6.269 1.00 12.46 112 ALA A O 1
ATOM 838 N N . PRO A 1 117 ? 18.145 3.340 6.102 1.00 12.45 113 PRO A N 1
ATOM 839 C CA . PRO A 1 117 ? 18.212 4.186 7.329 1.00 12.15 113 PRO A CA 1
ATOM 840 C C . PRO A 1 117 ? 17.240 5.337 7.209 1.00 12.07 113 PRO A C 1
ATOM 841 O O . PRO A 1 117 ? 17.192 5.988 6.181 1.00 12.51 113 PRO A O 1
ATOM 845 N N . TRP A 1 118 ? 16.513 5.673 8.197 1.00 11.92 114 TRP A N 1
ATOM 846 C CA . TRP A 1 118 ? 15.463 6.673 8.078 1.00 12.25 114 TRP A CA 1
ATOM 847 C C . TRP A 1 118 ? 16.068 8.034 7.794 1.00 12.26 114 TRP A C 1
ATOM 848 O O . TRP A 1 118 ? 17.104 8.367 8.378 1.00 13.38 114 TRP A O 1
ATOM 859 N N . ARG A 1 119 ? 15.428 8.784 6.904 1.00 12.90 115 ARG A N 1
ATOM 860 C CA . ARG A 1 119 ? 15.801 10.127 6.541 1.00 12.42 115 ARG A CA 1
ATOM 861 C C . ARG A 1 119 ? 14.790 11.088 7.146 1.00 13.47 115 ARG A C 1
ATOM 862 O O . ARG A 1 119 ? 13.590 10.921 6.951 1.00 14.04 115 ARG A O 1
ATOM 870 N N . ARG A 1 120 ? 15.238 12.146 7.763 1.00 12.80 116 ARG A N 1
ATOM 871 C CA . ARG A 1 120 ? 14.316 13.147 8.320 1.00 13.45 116 ARG A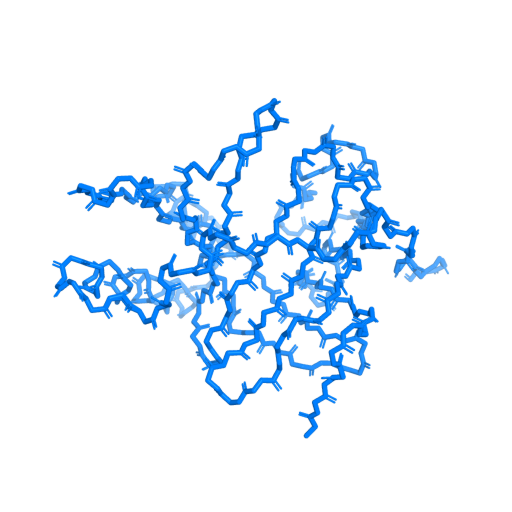 CA 1
ATOM 872 C C . ARG A 1 120 ? 13.955 14.111 7.225 1.00 13.90 116 ARG A C 1
ATOM 873 O O . ARG A 1 120 ? 14.841 14.708 6.562 1.00 15.29 116 ARG A O 1
ATOM 881 N N . THR A 1 121 ? 12.731 14.404 7.110 1.00 13.96 117 THR A N 1
ATOM 882 C CA . THR A 1 121 ? 12.145 15.274 6.113 1.00 14.42 117 THR A CA 1
ATOM 883 C C . THR A 1 121 ? 11.396 16.354 6.844 1.00 14.15 117 THR A C 1
ATOM 884 O O . THR A 1 121 ? 11.073 16.236 8.033 1.00 14.05 117 THR A O 1
ATOM 888 N N . PRO A 1 122 ? 10.991 17.420 6.153 1.00 15.19 118 PRO A N 1
ATOM 889 C CA . PRO A 1 122 ? 10.154 18.427 6.852 1.00 16.98 118 PRO A CA 1
ATOM 890 C C . PRO A 1 122 ? 8.854 17.887 7.334 1.00 17.34 118 PRO A C 1
ATOM 891 O O . PRO A 1 122 ? 8.286 18.510 8.262 1.00 18.35 118 PRO A O 1
ATOM 895 N N . THR A 1 123 ? 8.345 16.784 6.817 1.00 14.81 119 THR A N 1
ATOM 896 C CA . THR A 1 123 ? 7.052 16.250 7.133 1.00 15.97 119 THR A CA 1
ATOM 897 C C . THR A 1 123 ? 7.129 14.999 8.040 1.00 14.15 119 THR A C 1
ATOM 898 O O . THR A 1 123 ? 6.086 14.564 8.578 1.00 16.57 119 THR A O 1
ATOM 902 N N . GLY A 1 124 ? 8.303 14.375 8.217 1.00 14.66 120 GLY A N 1
ATOM 903 C CA . GLY A 1 124 ? 8.416 13.135 8.943 1.00 13.52 120 GLY A CA 1
ATOM 904 C C . GLY A 1 124 ? 9.708 12.395 8.614 1.00 12.82 120 GLY A C 1
ATOM 905 O O . GLY A 1 124 ? 10.779 12.996 8.678 1.00 13.37 120 GLY A O 1
ATOM 906 N N . PHE A 1 125 ? 9.563 11.114 8.325 1.00 12.68 121 PHE A N 1
ATOM 907 C CA . PHE A 1 125 ? 10.648 10.251 8.048 1.00 12.71 121 PHE A CA 1
ATOM 908 C C . PHE A 1 125 ? 10.408 9.499 6.770 1.00 13.51 121 PHE A C 1
ATOM 909 O O . PHE A 1 125 ? 9.270 9.073 6.503 1.00 14.24 121 PHE A O 1
ATOM 917 N N . SER A 1 126 ? 11.434 9.268 6.005 1.00 13.99 122 SER A N 1
ATOM 918 C CA . SER A 1 126 ? 11.392 8.522 4.792 1.00 13.45 122 SER A CA 1
ATOM 919 C C . SER A 1 126 ? 12.389 7.354 4.842 1.00 13.26 122 SER A C 1
ATOM 920 O O . SER A 1 126 ? 13.492 7.495 5.346 1.00 15.23 122 SER A O 1
ATOM 923 N N . THR A 1 127 ? 11.986 6.246 4.270 1.00 12.12 123 THR A N 1
ATOM 924 C CA . THR A 1 127 ? 12.764 5.036 4.200 1.00 12.18 123 THR A CA 1
ATOM 925 C C . THR A 1 127 ? 12.383 4.299 2.919 1.00 12.57 123 THR A C 1
ATOM 926 O O . THR A 1 127 ? 11.760 4.870 2.036 1.00 13.99 123 THR A O 1
ATOM 930 N N . LEU A 1 128 ? 12.746 3.054 2.808 1.00 12.48 124 LEU A N 1
ATOM 931 C CA . LEU A 1 128 ? 12.341 2.166 1.722 1.00 12.23 124 LEU A CA 1
ATOM 932 C C . LEU A 1 128 ? 12.567 0.723 2.105 1.00 11.16 124 LEU A C 1
ATOM 933 O O . LEU A 1 128 ? 13.683 0.397 2.468 1.00 12.45 124 LEU A O 1
ATOM 938 N N . ASP A 1 129 ? 11.565 -0.095 2.027 1.00 12.34 125 ASP A N 1
ATOM 939 C CA . ASP A 1 129 ? 11.674 -1.530 2.404 1.00 12.21 125 ASP A CA 1
ATOM 940 C C . ASP A 1 129 ? 12.761 -2.189 1.594 1.00 11.93 125 ASP A C 1
ATOM 941 O O . ASP A 1 129 ? 12.845 -1.984 0.338 1.00 13.08 125 ASP A O 1
ATOM 946 N N . HIS A 1 130 ? 13.603 -3.019 2.198 1.00 11.54 126 HIS A N 1
ATOM 947 C CA . HIS A 1 130 ? 14.710 -3.753 1.566 1.00 12.01 126 HIS A CA 1
ATOM 948 C C . HIS A 1 130 ? 14.523 -5.261 1.556 1.00 11.70 126 HIS A C 1
ATOM 949 O O . HIS A 1 130 ? 15.492 -6.011 1.433 1.00 13.40 126 HIS A O 1
ATOM 956 N N . GLU A 1 131 ? 13.273 -5.700 1.609 1.00 12.09 127 GLU A N 1
ATOM 957 C CA . GLU A 1 131 ? 12.769 -7.062 1.436 1.00 12.83 127 GLU A CA 1
ATOM 958 C C . GLU A 1 131 ? 13.174 -8.031 2.562 1.00 12.17 127 GLU A C 1
ATOM 959 O O . GLU A 1 131 ? 12.297 -8.704 3.076 1.00 12.63 127 GLU A O 1
ATOM 965 N N . ILE A 1 132 ? 14.425 -8.200 2.889 1.00 12.38 128 ILE A N 1
ATOM 966 C CA . ILE A 1 132 ? 14.798 -9.151 3.941 1.00 12.62 128 ILE A CA 1
ATOM 967 C C . ILE A 1 132 ? 14.101 -8.716 5.252 1.00 11.93 128 ILE A C 1
ATOM 968 O O . ILE A 1 132 ? 14.037 -7.556 5.578 1.00 12.62 128 ILE A O 1
ATOM 973 N N . ASP A 1 133 ? 13.572 -9.675 5.968 1.00 12.53 129 ASP A N 1
ATOM 974 C CA . ASP A 1 133 ? 12.988 -9.426 7.324 1.00 12.67 129 ASP A CA 1
ATOM 975 C C . ASP A 1 133 ? 13.543 -10.493 8.225 1.00 12.82 129 ASP A C 1
ATOM 976 O O . ASP A 1 133 ? 14.032 -11.527 7.831 1.00 13.23 129 ASP A O 1
ATOM 981 N N . LEU A 1 134 ? 13.564 -10.204 9.537 1.00 13.30 130 LEU A N 1
ATOM 982 C CA . LEU A 1 134 ? 13.890 -11.199 10.585 1.00 14.12 130 LEU A CA 1
ATOM 983 C C . LEU A 1 134 ? 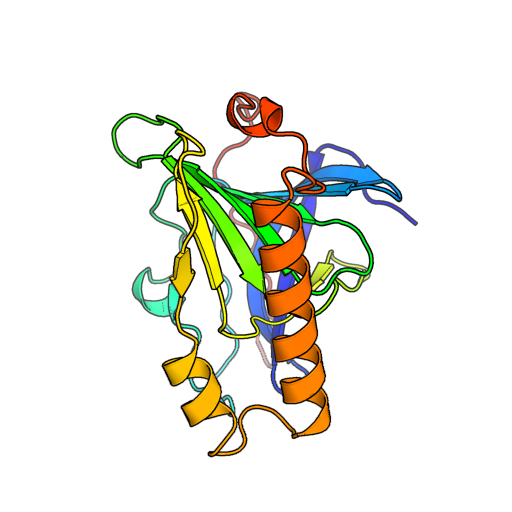12.767 -11.200 11.576 1.00 13.99 130 LEU A C 1
ATOM 984 O O . LEU A 1 134 ? 12.156 -10.167 11.814 1.00 15.40 130 LEU A O 1
ATOM 989 N N . VAL A 1 135 ? 12.474 -12.353 12.103 1.00 13.71 131 VAL A N 1
ATOM 990 C CA . VAL A 1 135 ? 11.388 -12.447 13.067 1.00 14.26 131 VAL A CA 1
ATOM 991 C C . VAL A 1 135 ? 11.866 -13.090 14.379 1.00 15.25 131 VAL A C 1
ATOM 992 O O . VAL A 1 135 ? 12.493 -14.127 14.357 1.00 15.34 131 VAL A O 1
ATOM 996 N N . VAL A 1 136 ? 11.598 -12.408 15.472 1.00 14.66 132 VAL A N 1
ATOM 997 C CA . VAL A 1 136 ? 11.970 -12.916 16.811 1.00 15.38 132 VAL A CA 1
ATOM 998 C C . VAL A 1 136 ? 10.620 -13.148 17.540 1.00 14.75 132 VAL A C 1
ATOM 999 O O . VAL A 1 136 ? 9.958 -12.172 17.932 1.00 15.22 132 VAL A O 1
ATOM 1003 N N . PRO A 1 137 ? 10.274 -14.382 17.880 1.00 16.42 133 PRO A N 1
ATOM 1004 C CA . PRO A 1 137 ? 9.001 -14.611 18.583 1.00 16.73 133 PRO A CA 1
ATOM 1005 C C . PRO A 1 137 ? 9.127 -14.021 19.972 1.00 16.42 133 PRO A C 1
ATOM 1006 O O . PRO A 1 137 ? 10.203 -13.818 20.527 1.00 15.54 133 PRO A O 1
ATOM 1010 N N . ALA A 1 138 ? 7.977 -13.739 20.543 1.00 17.15 134 ALA A N 1
ATOM 1011 C CA . ALA A 1 138 ? 7.907 -13.141 21.875 1.00 17.77 134 ALA A CA 1
ATOM 1012 C C . ALA A 1 138 ? 8.696 -13.885 22.973 1.00 17.73 134 ALA A C 1
ATOM 1013 O O . ALA A 1 138 ? 9.315 -13.216 23.800 1.00 20.32 134 ALA A O 1
ATOM 1015 N N . ASP A 1 139 ? 8.707 -15.215 22.848 1.00 19.22 135 ASP A N 1
ATOM 1016 C CA . ASP A 1 139 ? 9.434 -15.998 23.895 1.00 19.68 135 ASP A CA 1
ATOM 1017 C C . ASP A 1 139 ? 10.977 -15.860 23.846 1.00 20.39 135 ASP A C 1
ATOM 1018 O O . ASP A 1 139 ? 11.705 -16.367 24.695 1.00 20.55 135 ASP A O 1
ATOM 1023 N N . SER A 1 140 ? 11.521 -15.260 22.740 1.00 18.61 136 SER A N 1
ATOM 1024 C CA . SER A 1 140 ? 12.914 -15.038 22.531 1.00 19.46 136 SER A CA 1
ATOM 1025 C C . SER A 1 140 ? 13.709 -16.354 22.509 1.00 18.73 136 SER A C 1
ATOM 1026 O O . SER A 1 140 ? 14.913 -16.335 22.676 1.00 21.04 136 SER A O 1
ATOM 1029 N N . ARG A 1 141 ? 13.117 -17.508 22.147 1.00 16.59 137 ARG A N 1
ATOM 1030 C CA . ARG A 1 141 ? 13.840 -18.758 22.076 1.00 16.87 137 ARG A CA 1
ATOM 1031 C C . ARG A 1 141 ? 14.802 -18.717 20.916 1.00 17.13 137 ARG A C 1
ATOM 1032 O O . ARG A 1 141 ? 15.888 -19.270 21.018 1.00 20.17 137 ARG A O 1
ATOM 1040 N N . THR A 1 142 ? 14.362 -18.187 19.776 1.00 15.86 138 THR A N 1
ATOM 1041 C CA . THR A 1 142 ? 15.151 -18.259 18.521 1.00 17.64 138 THR A CA 1
ATOM 1042 C C . THR A 1 142 ? 14.690 -17.095 17.672 1.00 15.40 138 THR A C 1
ATOM 1043 O O . THR A 1 142 ? 14.052 -16.151 18.146 1.00 15.24 138 THR A O 1
ATOM 1047 N N . PHE A 1 143 ? 15.244 -17.055 16.469 1.00 16.08 139 PHE A N 1
ATOM 1048 C CA . PHE A 1 143 ? 14.794 -16.083 15.476 1.00 16.09 139 PHE A CA 1
ATOM 1049 C C . PHE A 1 143 ? 14.851 -16.743 14.099 1.00 15.88 139 PHE A C 1
ATOM 1050 O O . PHE A 1 143 ? 15.500 -17.748 13.959 1.00 16.55 139 PHE A O 1
ATOM 1058 N N . ARG A 1 144 ? 14.180 -16.129 13.133 1.00 16.58 140 ARG A N 1
ATOM 1059 C CA . ARG A 1 144 ? 14.240 -16.644 11.780 1.00 16.14 140 ARG A CA 1
ATOM 1060 C C . ARG A 1 144 ? 14.515 -15.563 10.779 1.00 16.97 140 ARG A C 1
ATOM 1061 O O . ARG A 1 144 ? 14.126 -14.426 10.936 1.00 16.37 140 ARG A O 1
ATOM 1069 N N . TRP A 1 145 ? 15.281 -15.910 9.724 1.00 16.43 141 TRP A N 1
ATOM 1070 C CA . TRP A 1 145 ? 15.447 -15.053 8.587 1.00 15.75 141 TRP A CA 1
ATOM 1071 C C . TRP A 1 145 ? 14.170 -15.245 7.750 1.00 15.50 141 TRP A C 1
ATOM 1072 O O . TRP A 1 145 ? 13.640 -16.310 7.655 1.00 17.89 141 TRP A O 1
ATOM 1083 N N . LYS A 1 146 ? 13.792 -14.227 6.994 1.00 14.98 142 LYS A N 1
ATOM 1084 C CA . LYS A 1 146 ? 12.609 -14.246 6.116 1.00 14.37 142 LYS A CA 1
ATOM 1085 C C . LYS A 1 146 ? 12.870 -13.560 4.785 1.00 14.17 142 LYS A C 1
ATOM 1086 O O . LYS A 1 146 ? 13.510 -12.507 4.748 1.00 14.26 142 LYS A O 1
ATOM 1092 N N . ASP A 1 147 ? 12.442 -14.152 3.706 1.00 14.82 143 ASP A N 1
ATOM 1093 C CA . ASP A 1 147 ? 12.440 -13.562 2.404 1.00 15.22 143 ASP A CA 1
ATOM 1094 C C . ASP A 1 147 ? 13.800 -13.345 1.814 1.00 15.33 143 ASP A C 1
ATOM 1095 O O . ASP A 1 147 ? 13.966 -12.473 0.946 1.00 14.16 143 ASP A O 1
ATOM 1100 N N . VAL A 1 148 ? 14.795 -14.128 2.235 1.00 15.39 144 VAL A N 1
ATOM 1101 C CA . VAL A 1 148 ? 16.135 -13.993 1.649 1.00 16.40 144 VAL A CA 1
ATOM 1102 C C . VAL A 1 148 ? 16.149 -14.351 0.152 1.00 16.15 144 VAL A C 1
ATOM 1103 O O . VAL A 1 148 ? 16.664 -13.598 -0.638 1.00 15.69 144 VAL A O 1
ATOM 1107 N N . GLU A 1 149 ? 15.555 -15.473 -0.198 1.00 17.12 145 GLU A N 1
ATOM 1108 C CA . GLU A 1 149 ? 15.597 -15.871 -1.581 1.00 19.74 145 GLU A CA 1
ATOM 1109 C C . GLU A 1 149 ? 14.735 -14.955 -2.407 1.00 17.14 145 GLU A C 1
ATOM 1110 O O . GLU A 1 149 ? 15.086 -14.673 -3.580 1.00 16.71 145 GLU A O 1
ATOM 1116 N N . LYS A 1 150 ? 13.620 -14.441 -1.878 1.00 16.45 146 LYS A N 1
ATOM 1117 C CA . LYS A 1 150 ? 12.775 -13.450 -2.564 1.00 16.21 146 LYS A CA 1
ATOM 1118 C C . LYS A 1 150 ? 13.601 -12.193 -2.850 1.00 15.03 146 LYS A C 1
ATOM 1119 O O . LYS A 1 150 ? 13.577 -11.689 -3.965 1.00 15.30 146 LYS A O 1
ATOM 1125 N N . PHE A 1 151 ? 14.341 -11.726 -1.854 1.00 13.66 147 PHE A N 1
ATOM 1126 C CA . PHE A 1 151 ? 15.265 -10.612 -2.015 1.00 13.40 147 PHE A CA 1
ATOM 1127 C C . PHE A 1 151 ? 16.278 -10.886 -3.169 1.00 13.62 147 PHE A C 1
ATOM 1128 O O . PHE A 1 151 ? 16.501 -10.039 -4.012 1.00 14.42 147 PHE A O 1
ATOM 1136 N N . GLU A 1 152 ? 16.915 -12.076 -3.070 1.00 13.98 148 GLU A N 1
ATOM 1137 C CA . GLU A 1 152 ? 17.911 -12.348 -4.074 1.00 14.91 148 GLU A CA 1
ATOM 1138 C C . GLU A 1 152 ? 17.368 -12.357 -5.502 1.00 15.00 148 GLU A C 1
ATOM 1139 O O . GLU A 1 152 ? 17.999 -11.887 -6.457 1.00 15.59 148 GLU A O 1
ATOM 1145 N N . GLU A 1 153 ? 16.183 -12.888 -5.678 1.00 14.81 149 GLU A N 1
ATOM 1146 C CA . GLU A 1 153 ? 15.545 -12.843 -7.004 1.00 17.23 149 GLU A CA 1
ATOM 1147 C C . GLU A 1 153 ? 15.275 -11.416 -7.467 1.00 16.76 149 GLU A C 1
ATOM 1148 O O . GLU A 1 153 ? 15.582 -11.050 -8.611 1.00 17.37 149 GLU A O 1
ATOM 1154 N N . ARG A 1 154 ? 14.732 -10.600 -6.552 1.00 15.65 150 ARG A N 1
ATOM 1155 C CA . ARG A 1 154 ? 14.608 -9.239 -6.900 1.00 15.64 150 ARG A CA 1
ATOM 1156 C C . ARG A 1 154 ? 15.898 -8.506 -7.183 1.00 15.60 150 ARG A C 1
ATOM 1157 O O . ARG A 1 154 ? 15.910 -7.651 -8.131 1.00 17.67 150 ARG A O 1
ATOM 1165 N N . ALA A 1 155 ? 16.959 -8.770 -6.464 1.00 16.03 151 ALA A N 1
ATOM 1166 C CA . ALA A 1 155 ? 18.255 -8.174 -6.781 1.00 16.72 151 ALA A CA 1
ATOM 1167 C C . ALA A 1 155 ? 18.685 -8.630 -8.205 1.00 17.78 151 ALA A C 1
ATOM 1168 O O . ALA A 1 155 ? 19.109 -7.811 -9.001 1.00 20.92 151 ALA A O 1
ATOM 1170 N N A ARG A 1 156 ? 18.515 -9.904 -8.533 0.50 18.55 152 ARG A N 1
ATOM 1171 N N B ARG A 1 156 ? 18.527 -9.914 -8.497 0.50 17.29 152 ARG A N 1
ATOM 1172 C CA A ARG A 1 156 ? 18.903 -10.425 -9.872 0.50 20.77 152 ARG A CA 1
ATOM 1173 C CA B ARG A 1 156 ? 18.898 -10.396 -9.822 0.50 18.56 152 ARG A CA 1
ATOM 1174 C C A ARG A 1 156 ? 18.145 -9.792 -11.045 0.50 21.74 152 ARG A C 1
ATOM 1175 C C B ARG A 1 156 ? 18.285 -9.562 -10.865 0.50 19.00 152 ARG A C 1
ATOM 1176 O O A ARG A 1 156 ? 18.567 -9.729 -12.253 0.50 20.46 152 ARG A O 1
ATOM 1177 O O B ARG A 1 156 ? 19.066 -9.141 -11.848 0.50 18.56 152 ARG A O 1
ATOM 1192 N N . ILE A 1 157 ? 16.943 -9.405 -10.801 1.00 19.98 153 ILE A N 1
ATOM 1193 C CA . ILE A 1 157 ? 16.151 -8.730 -11.860 1.00 21.11 153 ILE A CA 1
ATOM 1194 C C . ILE A 1 157 ? 16.290 -7.162 -11.776 1.00 22.82 153 ILE A C 1
ATOM 1195 O O . ILE A 1 157 ? 15.584 -6.474 -12.537 1.00 25.75 153 ILE A O 1
ATOM 1200 N N . GLY A 1 158 ? 17.162 -6.625 -10.899 1.00 19.53 154 GLY A N 1
ATOM 1201 C CA . GLY A 1 158 ? 17.489 -5.238 -10.906 1.00 20.14 154 GLY A CA 1
ATOM 1202 C C . GLY A 1 158 ? 16.713 -4.318 -9.994 1.00 18.15 154 GLY A C 1
ATOM 1203 O O . GLY A 1 158 ? 16.843 -3.103 -10.114 1.00 19.62 154 GLY A O 1
ATOM 1204 N N . HIS A 1 159 ? 15.897 -4.850 -9.054 1.00 17.88 155 HIS A N 1
ATOM 1205 C CA . HIS A 1 159 ? 15.243 -3.985 -8.104 1.00 17.03 155 HIS A CA 1
ATOM 1206 C C . HIS A 1 159 ? 16.184 -3.327 -7.181 1.00 16.26 155 HIS A C 1
ATOM 1207 O O . HIS A 1 159 ? 15.838 -2.301 -6.613 1.00 16.70 155 HIS A O 1
ATOM 1214 N N . PHE A 1 160 ? 17.339 -3.916 -6.943 1.00 17.19 156 PHE A N 1
ATOM 1215 C CA . PHE A 1 160 ? 18.422 -3.411 -6.123 1.00 16.99 156 PHE A CA 1
ATOM 1216 C C . PHE A 1 160 ? 19.687 -3.442 -6.870 1.00 18.02 156 PHE A C 1
ATOM 1217 O O . PHE A 1 160 ? 19.993 -4.447 -7.539 1.00 18.90 156 PHE A O 1
ATOM 1225 N N . SER A 1 161 ? 20.437 -2.372 -6.834 1.00 17.65 157 SER A N 1
ATOM 1226 C CA . SER A 1 161 ? 21.752 -2.407 -7.413 1.00 18.38 157 SER A CA 1
ATOM 1227 C C . SER A 1 161 ? 22.726 -3.278 -6.679 1.00 16.90 157 SER A C 1
ATOM 1228 O O . SER A 1 161 ? 22.498 -3.608 -5.494 1.00 15.98 157 SER A O 1
ATOM 1231 N N . PRO A 1 162 ? 23.873 -3.679 -7.296 1.00 16.31 158 PRO A N 1
ATOM 1232 C CA . PRO A 1 162 ? 24.812 -4.492 -6.532 1.00 17.15 158 PRO A CA 1
ATOM 1233 C C . PRO A 1 162 ? 25.292 -3.829 -5.239 1.00 16.91 158 PRO A C 1
ATOM 1234 O O . PRO A 1 162 ? 25.422 -4.508 -4.241 1.00 15.98 158 PRO A O 1
ATOM 1238 N N . GLU A 1 163 ? 25.514 -2.532 -5.274 1.00 17.42 159 GLU A N 1
ATOM 1239 C CA . GLU A 1 163 ? 25.972 -1.838 -4.033 1.00 18.30 159 GLU A CA 1
ATOM 1240 C C . GLU A 1 163 ? 24.890 -1.800 -3.022 1.00 17.80 159 GLU A C 1
ATOM 1241 O O . GLU A 1 163 ? 25.134 -2.085 -1.853 1.00 18.90 159 GLU A O 1
ATOM 1247 N N . GLU A 1 164 ? 23.665 -1.610 -3.437 1.00 17.51 160 GLU A N 1
ATOM 1248 C CA . GLU A 1 164 ? 22.541 -1.636 -2.522 1.00 16.86 160 GLU A CA 1
ATOM 1249 C C . GLU A 1 164 ? 22.331 -2.973 -1.944 1.00 15.95 160 GLU A C 1
ATOM 1250 O O . GLU A 1 164 ? 22.176 -3.110 -0.714 1.00 15.65 160 GLU A O 1
ATOM 1256 N N . ALA A 1 165 ? 22.376 -4.046 -2.749 1.00 15.59 161 ALA A N 1
ATOM 1257 C CA . ALA A 1 165 ? 22.170 -5.354 -2.277 1.00 15.02 161 ALA A CA 1
ATOM 1258 C C . ALA A 1 165 ? 23.294 -5.819 -1.363 1.00 14.49 161 ALA A C 1
ATOM 1259 O O . ALA A 1 165 ? 22.962 -6.423 -0.308 1.00 14.41 161 ALA A O 1
ATOM 1261 N N . THR A 1 166 ? 24.562 -5.447 -1.522 1.00 15.17 162 THR A N 1
ATOM 1262 C CA . THR A 1 166 ? 25.548 -5.813 -0.609 1.00 16.81 162 THR A CA 1
ATOM 1263 C C . THR A 1 166 ? 25.318 -5.122 0.758 1.00 15.72 162 THR A C 1
ATOM 1264 O O . THR A 1 166 ? 25.506 -5.741 1.813 1.00 15.62 162 THR A O 1
ATOM 1268 N N . ALA A 1 167 ? 24.865 -3.881 0.736 1.00 15.90 163 ALA A N 1
ATOM 1269 C CA . ALA A 1 167 ? 24.597 -3.139 1.983 1.00 16.05 163 ALA A CA 1
ATOM 1270 C C . ALA A 1 167 ? 23.464 -3.848 2.708 1.00 14.60 163 ALA A C 1
ATOM 1271 O O . ALA A 1 167 ? 23.416 -3.944 3.971 1.00 15.03 163 ALA A O 1
ATOM 1273 N N . ILE A 1 168 ? 22.415 -4.246 2.019 1.00 13.78 164 ILE A N 1
ATOM 1274 C CA . ILE A 1 168 ? 21.285 -4.915 2.604 1.00 12.77 164 ILE A CA 1
ATOM 1275 C C . ILE A 1 168 ? 21.678 -6.221 3.222 1.00 12.91 164 ILE A C 1
ATOM 1276 O O . ILE A 1 168 ? 21.290 -6.567 4.348 1.00 13.70 164 ILE A O 1
ATOM 1281 N N . ARG A 1 169 ? 22.421 -7.070 2.511 1.00 13.82 165 ARG A N 1
ATOM 1282 C CA . ARG A 1 169 ? 22.891 -8.326 3.048 1.00 14.71 165 ARG A CA 1
ATOM 1283 C C . ARG A 1 169 ? 23.758 -8.088 4.313 1.00 14.33 165 ARG A C 1
ATOM 1284 O O . ARG A 1 169 ? 23.567 -8.829 5.283 1.00 15.50 165 ARG A O 1
ATOM 1292 N N . ALA A 1 170 ? 24.572 -7.062 4.315 1.00 14.39 166 ALA A N 1
ATOM 1293 C CA . ALA A 1 170 ? 25.441 -6.842 5.468 1.00 15.83 166 ALA A CA 1
ATOM 1294 C C . ALA A 1 170 ? 24.616 -6.399 6.656 1.00 15.41 166 ALA A C 1
ATOM 1295 O O . ALA A 1 170 ? 24.875 -6.798 7.821 1.00 16.05 166 ALA A O 1
ATOM 1297 N N . GLU A 1 171 ? 23.634 -5.551 6.403 1.00 14.52 167 GLU A N 1
ATOM 1298 C CA . GLU A 1 171 ? 22.776 -5.071 7.519 1.00 15.25 167 GLU A CA 1
ATOM 1299 C C . GLU A 1 171 ? 22.041 -6.240 8.094 1.00 14.61 167 GLU A C 1
ATOM 1300 O O . GLU A 1 171 ? 21.970 -6.403 9.357 1.00 15.25 167 GLU A O 1
ATOM 1306 N N . ALA A 1 172 ? 21.457 -7.099 7.297 1.00 14.64 168 ALA A N 1
ATOM 1307 C CA . ALA A 1 172 ? 20.647 -8.189 7.828 1.00 15.00 168 ALA A CA 1
ATOM 1308 C C . ALA A 1 172 ? 21.540 -9.147 8.599 1.00 15.25 168 ALA A C 1
ATOM 1309 O O . ALA A 1 172 ? 21.185 -9.606 9.719 1.00 15.32 168 ALA A O 1
ATOM 1311 N N . ALA A 1 173 ? 22.737 -9.373 8.094 1.00 14.68 169 ALA A N 1
ATOM 1312 C CA . ALA A 1 173 ? 23.692 -10.257 8.777 1.00 15.57 169 ALA A CA 1
ATOM 1313 C C . ALA A 1 173 ? 24.083 -9.645 10.111 1.00 16.44 169 ALA A C 1
ATOM 1314 O O . ALA A 1 173 ? 24.281 -10.393 11.058 1.00 17.10 169 ALA A O 1
ATOM 1316 N N . ASP A 1 174 ? 24.260 -8.363 10.145 1.00 16.42 170 ASP A N 1
ATOM 1317 C CA . ASP A 1 174 ? 24.671 -7.668 11.410 1.00 17.23 170 ASP A CA 1
ATOM 1318 C C . ASP A 1 174 ? 23.544 -7.881 12.416 1.00 16.58 170 ASP A C 1
ATOM 1319 O O . ASP A 1 174 ? 23.821 -8.244 13.592 1.00 17.73 170 ASP A O 1
ATOM 1324 N N . VAL A 1 175 ? 22.320 -7.643 12.057 1.00 16.56 171 VAL A N 1
ATOM 1325 C CA . VAL A 1 175 ? 21.248 -7.802 13.044 1.00 16.61 171 VAL A CA 1
ATOM 1326 C C . VAL A 1 175 ? 21.134 -9.208 13.443 1.00 15.24 171 VAL A C 1
ATOM 1327 O O . VAL A 1 175 ? 20.961 -9.472 14.702 1.00 15.75 171 VAL A O 1
ATOM 1331 N N . ALA A 1 176 ? 21.273 -10.188 12.563 1.00 16.21 172 ALA A N 1
ATOM 1332 C CA . ALA A 1 176 ? 21.166 -11.583 12.966 1.00 17.15 172 ALA A CA 1
ATOM 1333 C C . ALA A 1 176 ? 22.291 -11.952 13.934 1.00 17.62 172 ALA A C 1
ATOM 1334 O O . ALA A 1 176 ? 22.045 -12.641 14.918 1.00 16.13 172 ALA A O 1
ATOM 1336 N N . ARG A 1 177 ? 23.500 -11.468 13.737 1.00 17.49 173 ARG A N 1
ATOM 1337 C CA . ARG A 1 177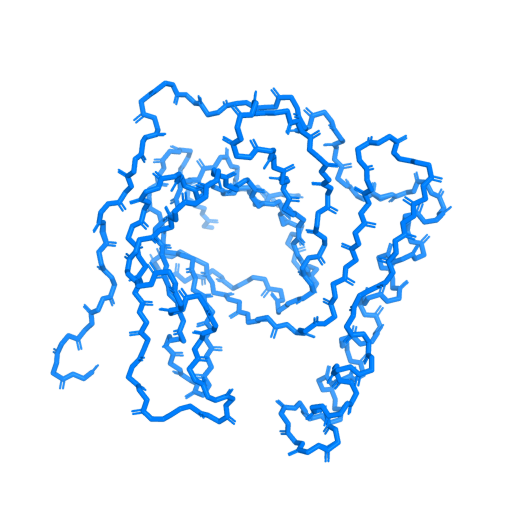 ? 24.643 -11.708 14.605 1.00 18.35 173 ARG A CA 1
ATOM 1338 C C . ARG A 1 177 ? 24.379 -11.088 15.951 1.00 18.05 173 ARG A C 1
ATOM 1339 O O . ARG A 1 177 ? 24.625 -11.677 17.002 1.00 18.03 173 ARG A O 1
ATOM 1347 N N . GLU A 1 178 ? 23.894 -9.885 15.970 1.00 16.62 174 GLU A N 1
ATOM 1348 C CA . GLU A 1 178 ? 23.489 -9.249 17.249 1.00 17.24 174 GLU A CA 1
ATOM 1349 C C . GLU A 1 178 ? 22.471 -10.051 18.012 1.00 15.50 174 GLU A C 1
ATOM 1350 O O . GLU A 1 178 ? 22.620 -10.265 19.243 1.00 15.89 174 GLU A O 1
ATOM 1356 N N . ILE A 1 179 ? 21.386 -10.457 17.374 1.00 14.81 175 ILE A N 1
ATOM 1357 C CA . ILE A 1 179 ? 20.369 -11.197 18.075 1.00 16.16 175 ILE A CA 1
ATOM 1358 C C . ILE A 1 179 ? 20.996 -12.474 18.613 1.00 16.91 175 ILE A C 1
ATOM 1359 O O . ILE A 1 179 ? 20.768 -12.858 19.779 1.00 18.10 175 ILE A O 1
ATOM 1364 N N . ALA A 1 180 ? 21.672 -13.220 17.799 1.00 15.99 176 ALA A N 1
ATOM 1365 C CA . ALA A 1 180 ? 22.208 -14.458 18.239 1.00 17.86 176 ALA A CA 1
ATOM 1366 C C . ALA A 1 180 ? 23.248 -14.324 19.406 1.00 18.44 176 ALA A C 1
ATOM 1367 O O . ALA A 1 180 ? 23.353 -15.198 20.251 1.00 18.27 176 ALA A O 1
ATOM 1369 N N . ALA A 1 181 ? 23.936 -13.198 19.531 1.00 17.58 177 ALA A N 1
ATOM 1370 C CA . ALA A 1 181 ? 24.844 -12.954 20.577 1.00 17.66 177 ALA A CA 1
ATOM 1371 C C . ALA A 1 181 ? 24.165 -12.384 21.827 1.00 18.22 177 ALA A C 1
ATOM 1372 O O . ALA A 1 181 ? 24.817 -12.089 22.835 1.00 19.05 177 ALA A O 1
ATOM 1374 N N . GLY A 1 182 ? 22.836 -12.244 21.805 1.00 17.43 178 GLY A N 1
ATOM 1375 C CA . GLY A 1 182 ? 22.100 -11.608 22.952 1.00 17.55 178 GLY A CA 1
ATOM 1376 C C . GLY A 1 182 ? 22.305 -10.142 23.075 1.00 18.07 178 GLY A C 1
ATOM 1377 O O . GLY A 1 182 ? 22.227 -9.574 24.147 1.00 20.37 178 GLY A O 1
ATOM 1378 N N . GLU A 1 183 ? 22.719 -9.509 21.971 1.00 16.68 179 GLU A N 1
ATOM 1379 C CA . GLU A 1 183 ? 23.142 -8.109 21.997 1.00 19.50 179 GLU A CA 1
ATOM 1380 C C . GLU A 1 183 ? 22.233 -7.273 21.134 1.00 20.00 179 GLU A C 1
ATOM 1381 O O . GLU A 1 183 ? 22.659 -6.224 20.655 1.00 21.74 179 GLU A O 1
ATOM 1387 N N A GLN A 1 184 ? 20.992 -7.737 20.962 0.50 18.20 180 GLN A N 1
ATOM 1388 N N B GLN A 1 184 ? 21.005 -7.664 20.961 0.50 18.60 180 GLN A N 1
ATOM 1389 C CA A GLN A 1 184 ? 19.910 -7.005 20.210 0.50 17.71 180 GLN A CA 1
ATOM 1390 C CA B GLN A 1 184 ? 20.192 -6.819 20.106 0.50 18.54 180 GLN A CA 1
ATOM 1391 C C A GLN A 1 184 ? 19.863 -5.537 20.756 0.50 17.05 180 GLN A C 1
ATOM 1392 C C B GLN A 1 184 ? 20.059 -5.462 20.746 0.50 17.57 180 GLN A C 1
ATOM 1393 O O A GLN A 1 184 ? 19.862 -5.408 22.043 0.50 17.92 180 GLN A O 1
ATOM 1394 O O B GLN A 1 184 ? 20.110 -5.299 21.998 0.50 18.43 180 GLN A O 1
ATOM 1405 N N . TRP A 1 185 ? 19.891 -4.442 19.939 1.00 17.50 181 TRP A N 1
ATOM 1406 C CA . TRP A 1 185 ? 20.066 -3.066 20.395 1.00 17.55 181 TRP A CA 1
ATOM 1407 C C . TRP A 1 185 ? 18.845 -2.606 21.211 1.00 16.89 181 TRP A C 1
ATOM 1408 O O . TRP A 1 185 ? 18.987 -1.708 22.068 1.00 18.69 181 TRP A O 1
ATOM 1419 N N . TRP A 1 186 ? 17.689 -3.160 20.905 1.00 16.33 182 TRP A N 1
ATOM 1420 C CA . TRP A 1 186 ? 16.398 -2.648 21.407 1.00 16.12 182 TRP A CA 1
ATOM 1421 C C . TRP A 1 186 ? 16.124 -3.163 22.802 1.00 15.25 182 TRP A C 1
ATOM 1422 O O . TRP A 1 186 ? 16.417 -4.307 23.107 1.00 17.90 182 TRP A O 1
ATOM 1433 N N . ASP A 1 187 ? 15.348 -2.371 23.508 1.00 14.85 183 ASP A N 1
ATOM 1434 C CA . ASP A 1 187 ? 14.897 -2.690 24.875 1.00 14.71 183 ASP A CA 1
ATOM 1435 C C . ASP A 1 187 ? 13.609 -3.503 24.750 1.00 14.51 183 ASP A C 1
ATOM 1436 O O . ASP A 1 187 ? 12.560 -2.974 24.341 1.00 14.46 183 ASP A O 1
ATOM 1441 N N . THR A 1 188 ? 13.566 -4.805 25.145 1.00 14.53 184 THR A N 1
ATOM 1442 C CA . THR A 1 188 ? 12.432 -5.592 24.956 1.00 15.13 184 THR A CA 1
ATOM 1443 C C . THR A 1 188 ? 11.232 -5.195 25.814 1.00 14.12 184 THR A C 1
ATOM 1444 O O . THR A 1 188 ? 10.111 -5.611 25.662 1.00 14.17 184 THR A O 1
ATOM 1448 N N . ARG A 1 189 ? 11.484 -4.318 26.840 1.00 14.57 185 ARG A N 1
ATOM 1449 C CA . ARG A 1 189 ? 10.406 -3.814 27.644 1.00 15.40 185 ARG A CA 1
ATOM 1450 C C . ARG A 1 189 ? 9.379 -3.039 26.808 1.00 14.28 185 ARG A C 1
ATOM 1451 O O . ARG A 1 189 ? 8.222 -2.821 27.192 1.00 15.58 185 ARG A O 1
ATOM 1459 N N . TRP A 1 190 ? 9.797 -2.590 25.609 1.00 13.67 186 TRP A N 1
ATOM 1460 C CA . TRP A 1 190 ? 8.825 -1.976 24.701 1.00 13.90 186 TRP A CA 1
ATOM 1461 C C . TRP A 1 190 ? 7.649 -2.861 24.311 1.00 14.30 186 TRP A C 1
ATOM 1462 O O . TRP A 1 190 ? 6.608 -2.388 23.856 1.00 15.80 186 TRP A O 1
ATOM 1473 N N . SER A 1 191 ? 7.795 -4.185 24.524 1.00 15.90 187 SER A N 1
ATOM 1474 C CA . SER A 1 191 ? 6.718 -5.056 24.211 1.00 18.37 187 SER A CA 1
ATOM 1475 C C . SER A 1 191 ? 5.541 -4.867 25.164 1.00 20.27 187 SER A C 1
ATOM 1476 O O . SER A 1 191 ? 4.442 -5.366 24.852 1.00 20.97 187 SER A O 1
ATOM 1479 N N . ARG A 1 192 ? 5.678 -4.165 26.269 1.00 18.99 188 ARG A N 1
ATOM 1480 C CA . ARG A 1 192 ? 4.575 -3.887 27.203 1.00 20.23 188 ARG A CA 1
ATOM 1481 C C . ARG A 1 192 ? 3.945 -2.529 26.994 1.00 19.86 188 ARG A C 1
ATOM 1482 O O . ARG A 1 192 ? 3.020 -2.124 27.678 1.00 20.69 188 ARG A O 1
ATOM 1490 N N . TRP A 1 193 ? 4.546 -1.726 26.094 1.00 16.77 189 TRP A N 1
ATOM 1491 C CA . TRP A 1 193 ? 4.049 -0.355 25.884 1.00 16.28 189 TRP A CA 1
ATOM 1492 C C . TRP A 1 193 ? 2.674 -0.470 25.274 1.00 17.52 189 TRP A C 1
ATOM 1493 O O . TRP A 1 193 ? 2.463 -1.274 24.366 1.00 17.84 189 TRP A O 1
ATOM 1504 N N . GLU A 1 194 ? 1.833 0.448 25.660 1.00 18.39 190 GLU A N 1
ATOM 1505 C CA . GLU A 1 194 ? 0.545 0.596 25.030 1.00 20.52 190 GLU A CA 1
ATOM 1506 C C . GLU A 1 194 ? 0.316 2.040 24.718 1.00 20.03 190 GLU A C 1
ATOM 1507 O O . GLU A 1 194 ? 0.711 2.918 25.463 1.00 18.93 190 GLU A O 1
ATOM 1513 N N . PRO A 1 195 ? -0.378 2.310 23.617 1.00 17.07 191 PRO A N 1
ATOM 1514 C CA . PRO A 1 195 ? -0.586 3.753 23.309 1.00 18.43 191 PRO A CA 1
ATOM 1515 C C . PRO A 1 195 ? -1.515 4.452 24.357 1.00 17.98 191 PRO A C 1
ATOM 1516 O O . PRO A 1 195 ? -2.449 3.820 24.802 1.00 19.07 191 PRO A O 1
ATOM 1520 N N . PRO A 1 196 ? -1.308 5.746 24.554 1.00 17.73 192 PRO A N 1
ATOM 1521 C CA . PRO A 1 196 ? -2.330 6.546 25.255 1.00 18.03 192 PRO A CA 1
ATOM 1522 C C . PRO A 1 196 ? -3.721 6.331 24.703 1.00 19.53 192 PRO A C 1
ATOM 1523 O O . PRO A 1 196 ? -3.919 6.048 23.528 1.00 17.99 192 PRO A O 1
ATOM 1527 N N . ALA A 1 197 ? -4.711 6.418 25.550 1.00 19.74 193 ALA A N 1
ATOM 1528 C CA . ALA A 1 197 ? -6.050 6.117 25.187 1.00 20.57 193 ALA A CA 1
ATOM 1529 C C . ALA A 1 197 ? -6.553 6.932 24.038 1.00 20.48 193 ALA A C 1
ATOM 1530 O O . ALA A 1 197 ? -7.314 6.452 23.203 1.00 21.91 193 ALA A O 1
ATOM 1532 N N . GLY A 1 198 ? -6.115 8.171 23.920 1.00 19.80 194 GLY A N 1
ATOM 1533 C CA . GLY A 1 198 ? -6.532 9.039 22.839 1.00 20.96 194 GLY A CA 1
ATOM 1534 C C . GLY A 1 198 ? -5.860 8.841 21.487 1.00 20.66 194 GLY A C 1
ATOM 1535 O O . GLY A 1 198 ? -6.197 9.599 20.522 1.00 22.59 194 GLY A O 1
ATOM 1536 N N . TRP A 1 199 ? -4.907 7.889 21.397 1.00 19.78 195 TRP A N 1
ATOM 1537 C CA . TRP A 1 199 ? -4.122 7.642 20.156 1.00 18.28 195 TRP A CA 1
ATOM 1538 C C . TRP A 1 199 ? -4.922 6.704 19.273 1.00 17.35 195 TRP A C 1
ATOM 1539 O O . TRP A 1 199 ? -4.701 5.506 19.327 1.00 22.20 195 TRP A O 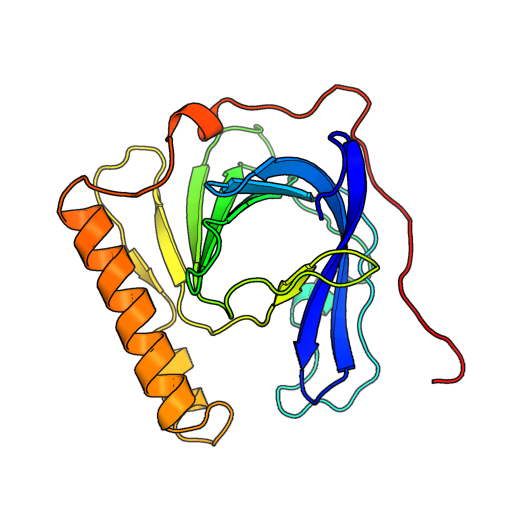1
ATOM 1550 N N . ASN A 1 200 ? -5.929 7.227 18.539 1.00 18.89 196 ASN A N 1
ATOM 1551 C CA . ASN A 1 200 ? -6.746 6.389 17.726 1.00 18.96 196 ASN A CA 1
ATOM 1552 C C . ASN A 1 200 ? -6.409 6.490 16.240 1.00 20.00 196 ASN A C 1
ATOM 1553 O O . ASN A 1 200 ? -5.306 6.977 15.912 1.00 18.38 196 ASN A O 1
ATOM 1558 N N . ALA A 1 201 ? -7.332 6.134 15.354 1.00 18.62 197 ALA A N 1
ATOM 1559 C CA . ALA A 1 201 ? -7.018 6.192 13.931 1.00 18.38 197 ALA A CA 1
ATOM 1560 C C . ALA A 1 201 ? -6.657 7.593 13.519 1.00 17.88 197 ALA A C 1
ATOM 1561 O O . ALA A 1 201 ? -7.341 8.581 13.929 1.00 20.84 197 ALA A O 1
ATOM 1563 N N . LEU A 1 202 ? -5.649 7.729 12.636 1.00 18.58 198 LEU A N 1
ATOM 1564 C CA . LEU A 1 202 ? -5.279 8.997 12.059 1.00 17.66 198 LEU A CA 1
ATOM 1565 C C . LEU A 1 202 ? -5.772 9.020 10.616 1.00 19.27 198 LEU A C 1
ATOM 1566 O O . LEU A 1 202 ? -5.480 8.124 9.827 1.00 19.99 198 LEU A O 1
ATOM 1571 N N . LEU A 1 203 ? -6.422 10.102 10.212 1.00 19.56 199 LEU A N 1
ATOM 1572 C CA . LEU A 1 203 ? -7.105 10.122 8.927 1.00 22.77 199 LEU A CA 1
ATOM 1573 C C . LEU A 1 203 ? -6.363 10.924 7.909 1.00 20.82 199 LEU A C 1
ATOM 1574 O O . LEU A 1 203 ? -6.792 10.879 6.732 1.00 23.33 199 LEU A O 1
ATOM 1579 N N A GLN A 1 204 ? -5.269 11.605 8.262 0.50 21.68 200 GLN A N 1
ATOM 1580 N N B GLN A 1 204 ? -5.276 11.618 8.279 0.50 21.89 200 GLN A N 1
ATOM 1581 C CA A GLN A 1 204 ? -4.502 12.429 7.356 0.50 21.42 200 GLN A CA 1
ATOM 1582 C CA B GLN A 1 204 ? -4.386 12.365 7.397 0.50 21.55 200 GLN A CA 1
ATOM 1583 C C A GLN A 1 204 ? -4.051 11.618 6.098 0.50 20.87 200 GLN A C 1
ATOM 1584 C C B GLN A 1 204 ? -4.054 11.578 6.091 0.50 20.86 200 GLN A C 1
ATOM 1585 O O A GLN A 1 204 ? -3.607 10.476 6.176 0.50 20.31 200 GLN A O 1
ATOM 1586 O O B GLN A 1 204 ? -3.645 10.411 6.139 0.50 19.93 200 GLN A O 1
ATOM 1597 N N . SER A 1 205 ? -4.342 12.202 4.925 1.00 21.35 201 SER A N 1
ATOM 1598 C CA . SER A 1 205 ? -3.845 11.789 3.623 1.00 21.70 201 SER A CA 1
ATOM 1599 C C . SER A 1 205 ? -2.634 12.670 3.257 1.00 19.58 201 SER A C 1
ATOM 1600 O O . SER A 1 205 ? -2.540 13.871 3.459 1.00 23.12 201 SER A O 1
ATOM 1603 N N . PHE A 1 206 ? -1.671 12.022 2.596 1.00 18.74 202 PHE A N 1
ATOM 1604 C CA . PHE A 1 206 ? -0.487 12.673 2.031 1.00 18.69 202 PHE A CA 1
ATOM 1605 C C . PHE A 1 206 ? -0.516 12.804 0.488 1.00 20.15 202 PHE A C 1
ATOM 1606 O O . PHE A 1 206 ? 0.450 13.162 -0.169 1.00 21.56 202 PHE A O 1
ATOM 1614 N N . GLU A 1 207 ? -1.690 12.555 -0.056 1.00 20.04 203 GLU A N 1
ATOM 1615 C CA . GLU A 1 207 ? -1.879 12.655 -1.508 1.00 19.43 203 GLU A CA 1
ATOM 1616 C C . GLU A 1 207 ? -1.685 14.084 -1.904 1.00 20.84 203 GLU A C 1
ATOM 1617 O O . GLU A 1 207 ? -2.244 14.989 -1.251 1.00 25.83 203 GLU A O 1
ATOM 1623 N N . THR A 1 208 ? -1.024 14.231 -3.054 1.00 20.05 204 THR A N 1
ATOM 1624 C CA . THR A 1 208 ? -0.820 15.482 -3.854 1.00 20.77 204 THR A CA 1
ATOM 1625 C C . THR A 1 208 ? -1.523 15.478 -5.202 1.00 20.51 204 THR A C 1
ATOM 1626 O O . THR A 1 208 ? -0.949 15.281 -6.277 1.00 22.00 204 THR A O 1
ATOM 1630 N N . GLU A 1 209 ? -2.812 15.698 -5.142 1.00 18.32 205 GLU A N 1
ATOM 1631 C CA . GLU A 1 209 ? -3.601 15.495 -6.351 1.00 17.58 205 GLU A CA 1
ATOM 1632 C C . GLU A 1 209 ? -3.136 16.470 -7.424 1.00 18.09 205 GLU A C 1
ATOM 1633 O O . GLU A 1 209 ? -2.894 17.622 -7.150 1.00 18.47 205 GLU A O 1
ATOM 1639 N N . GLY A 1 210 ? -3.197 16.022 -8.647 1.00 19.17 206 GLY A N 1
ATOM 1640 C CA . GLY A 1 210 ? -2.709 16.819 -9.808 1.00 20.79 206 GLY A CA 1
ATOM 1641 C C . GLY A 1 210 ? -1.293 16.491 -10.177 1.00 21.99 206 GLY A C 1
ATOM 1642 O O . GLY A 1 210 ? -0.892 16.867 -11.243 1.00 27.02 206 GLY A O 1
ATOM 1643 N N . SER A 1 211 ? -0.571 15.831 -9.298 1.00 24.72 207 SER A N 1
ATOM 1644 C CA . SER A 1 211 ? 0.479 14.945 -9.502 1.00 31.93 207 SER A CA 1
ATOM 1645 C C . SER A 1 211 ? 1.511 15.108 -8.482 1.00 29.52 207 SER A C 1
ATOM 1646 O O . SER A 1 211 ? 1.377 14.244 -7.619 1.00 28.59 207 SER A O 1
#

Sequence (198 aa):
ESFAFGAVVERRDELDGRPWISYPVRVVADTPELVAVHLSHGTRLTFGDDPFSWGPHPWQLFGDRWQSAGILQLHRPGRGHSVWVLRDADTGAFREWYVNVEAPWRRTPTGFSTLDHEIDLVVPADSRTFRWKDVEKFEERARRIGHFSPEEATAIRAEAADVAREIAAGEQQWWDTRWSRWEPPAGWNALLQQSFETEGS

B-factor: mean 20.71, std 8.37, range [10.72, 54.45]

Solvent-accessible surface area: 10155 Å² total; per-residue (Å²): 199,79,42,71,133,28,31,66,6,6,6,43,7,50,10,79,72,75,56,16,2,0,3,0,1,27,0,19,20,22,57,112,105,25,4,0,0,8,0,4,88,5,0,87,5,18,46,19,96,87,117,14,74,36,23,76,18,92,44,71,174,75,39,68,101,20,77,38,23,18,6,6,0,0,2,81,56,62,49,8,0,0,0,27,4,22,42,48,73,140,107,35,55,40,115,21,4,32,0,7,0,0,11,59,26,100,101,25,138,70,0,8,2,1,26,34,30,10,2,6,0,0,2,46,46,105,72,190,62,48,123,110,61,43,46,140,104,0,43,97,35,18,183,104,58,44,7,41,103,135,93,3,85,62,4,95,51,26,0,33,53,0,8,144,46,16,77,66,62,123,46,45,11,60,62,184,55,20,213,57,114,48,61,100,58,31,92,42,22,130,88,60,40,120,100,155,88,111

InterPro domains:
  IPR007295 Domain of unknown function DUF402 [PF04167] (67-179)
  IPR035930 FomD-like superfamily [G3DSA:2.40.380.10] (11-193)
  IPR035930 FomD-like superfamily [SSF159234] (39-195)
  IPR050212 Nucleoside triphosphate/diphosphate phosphatase-like [PTHR39159] (90-180)

Organism: Streptomyces fradiae (NCBI:txid1906)

=== Feature glossary ===
The record interleaves many kinds of information about one protein. Here is each kind framed as the question it answers.

Q: What does the local fold look like, residue by residue?
A: The Foldseek 3Di string encodes local tertiary geometry as a 20-letter alphabet — one character per residue — derived from the relative positions of nearby Cα atoms. Unlike the amino-acid sequence, 3Di is a direct function of the 3D structure, so two proteins with the same fold have similar 3Di strings even at low sequence identity.

Q: Which residues are in helices, strands, or loops?
A: The SS8 string is DSSP's per-residue secondary-structure call. α-helix (H) means an i→i+4 H-bond ladder; β-strand (E) means the residue participates in a β-sheet; 3₁₀ (G) and π (I) are tighter and wider helices; T/S are turns/bends; '-' is loop.

Q: How big and how compact is the whole molecule?
A: Radius of gyration (Rg) is the root-mean-square distance of Cα atoms from their centroid — a single number for overall size and compactness. A globular domain of N residues has Rg ≈ 2.2·N^0.38 Å; an extended or disordered chain has a much larger Rg. The Cα contact count is the number of residue pairs whose Cα atoms are within 8 Å and are more than four positions apart in sequence — a standard proxy for tertiary packing density. The bounding box is the smallest axis-aligned box enclosing all Cα atoms.

Q: Where is each backbone atom in 3D?
A: Structure coordinates are given as an mmCIF _atom_site loop: one row per atom with element, residue name, chain id, sequence number, and x/y/z position in Å. Only the four main-chain atoms per residue are included here; side chains are omitted to keep the record compact.

Q: What is the amino-acid chain?
A: Primary structure: the covalent order of the twenty standard amino acids along the backbone. Two proteins with the same sequence will (almost always) fold to the same structure; two with 30% identity often share a fold but not the details.

Q: What if only a Cα trace is available?
A: Three-state secondary structure (P-SEA) collapses the eight DSSP classes into helix (a), strand (b), and coil (c). P-SEA assigns these from Cα geometry alone — distances and angles — without requiring backbone oxygens, so it works on any Cα trace.

Q: What family and function is it annotated with?
A: Database cross-references. InterPro integrates a dozen domain/family signature databases into unified entries with residue-range hits. GO terms attach function/process/location labels with evidence codes. CATH codes position the fold in a four-level structural taxonomy. Organism is the NCBI-taxonomy species name.

Q: How confident is the AlphaFold model at each residue?
A: pLDDT is the predicted lDDT-Cα score: AlphaFold's confidence that the local environment of each residue (all inter-atomic distances within 15 Å) is correctly placed. It is a per-residue number between 0 and 100, with higher meaning more reliable.

Q: How mobile is each atom in the crystal?
A: B-factor (Debye–Waller factor) reflects atomic displacement in the crystal lattice. It is an experimental observable (units Å²), not a prediction; low values mean the atom is pinned down, high values mean it moves or is heterogeneous across the crystal.

Q: Which residues are buried vs exposed?
A: SASA measures how much of the protein is reachable by solvent. It is computed by rolling a water-sized probe over the atomic surface and summing the exposed area (Å²). Per-residue SASA distinguishes core (buried, low SASA) from surface (exposed, high SASA) residues; total SASA is 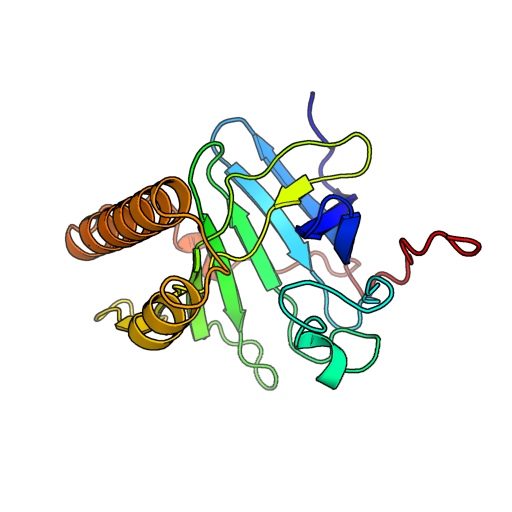a whole-molecule size measure.

Q: What do the diagnostic plots show?
A: Plot images: a contact map (which residues are close in 3D, as an N×N binary image), a Ramachandran scatter (backbone torsion angles, revealing secondary-structure composition at a glance), and — for AlphaFold structures — a PAE heatmap (pairwise prediction confidence).

Q: What known structures does this most resemble?
A: The Foldseek neighbor list gives the closest experimentally determined structures in the PDB, ranked by structural alignment. TM-score near 1 means near-identical fold; near 0.3 means only rough topology match. This is how one finds what a novel AlphaFold prediction most resembles in the solved-structure universe.

Q: Are the domains correctly placed relative to each other?
A: Predicted aligned error is AlphaFold's pairwise confidence. Unlike pLDDT (per-residue), PAE is per-residue-pair and captures whether two parts of the structure are correctly placed relative to each other. Units are ångströms of expected positional error.

Q: What do the rendered images show?
A: Structure images are PyMOL renders from six orthogonal camera directions. Cartoon representation draws helices as coils and strands as arrows; sticks shows the backbone as bonds; surface shows the solvent-excluded envelope. Rainbow coloring maps sequence position to hue (blue→red, N→C); chain coloring assigns a distinct color per polypeptide.

Q: What are the backbone torsion angles?
A: φ (phi) and ψ (psi) are the two rotatable backbone dihedrals per residue: φ is the C(i-1)–N–Cα–C torsion, ψ is the N–Cα–C–N(i+1) torsion, both in degrees on (−180°, 180°]. α-helical residues cluster near (−60°, −45°); β-strand residues near (−120°, +130°). A Ramachandran plot is simply a scatter of (φ, ψ) for every residue.